Protein AF-A0A9E3MG62-F1 (afdb_monomer_lite)

Secondary structure (DSSP, 8-state):
---HHHHHHHHHHHHHHHHHHT------TTTPPPHHHHTT--GGGSPPP---TTGGGGTT----HHHHHHHHHHHH--TTTHHHHHHHHHHTTTS--HHHHTB--GGGS--TTTHHHHH-PPBPTTEEPP-S-BGGGTTB-B-EEPTTSPPPGGG-TTTSB----TTTTSB-SSS-B----BTT-EE-SBTTEEEEE-TT--HHHHHH--HHHHHH-HHHHT-TTPPPSEEEEE-HHHHH-EE-TTS--SSTTS--GGGEESSS--TT--HHHHHSTTTTSHHHHT-HHHHHHHTSPTTEE-GGGTS--S----EE------HHHHHHHHHHHTT----GGGGG-HHHHSS-TT--

Sequence (356 aa):
MPTKATRAIQAIALLATLLLQGCSDDGTPGHVLDEAAAAGRAASTFKQSEDPYFHDMDGGLALTPQEVAGRNMWLVWSGGNDRFWDRMTQYTYGGFDLLKIVSSHPSQGYSRANRWTYLGLVNEPCFDGATGPDPQRRGLWLDVRSKGCAADPFEDETKYPGVVTGSRGKPLGDGSTQPVGSFYGYATGILGLRLFPNPAFDEKAAKAWNAERFYTDPSYYNRKDLVRPYRVGMSCGFCHVGPSPINPPADPAHPAFANLSSSVGAQYMWVDRLFIHNSNKPEGQTNYMFQLAHTFRPGSMDTSLVSTDSINNPRTMNAVYDFPTRLGLGKRLWHEKLAGGELDNRQLNDFYPTGP

Foldseek 3Di:
DDDPVRVVVVVVVVVVVVVVVVPPCPDDPVGDDALCVVLVNDPVLADQDLDCPLVLQVLPDDDDSVRSSVLSQQWQQLVNCLVVQVVVCLVLLNQADVLLVLAQPVLLVDWLQCCCVVFLFFFDAQWDFFPFQDVVQVGTRFIGGHPPDDDDPQFPCVSAPARDAAQAQHDQVPPDGQHRTGSSAPDRRTIFKHKGFDSNCHNVLSVLDDNVCCSVPSVNVSDSPRDRRIGIGGHNQRFAKDFDPVQAAPRSSHDDSNRMHSFATSQQGQCLCNRGSVCVDPVSCPRPSSVLSVPADGQWDDPCVVVPPVDSDTDHSHGPPPVVVVVVVCVVVVPPDQDDCSVVPCVQCVPDVPHD

pLDDT: mean 88.63, std 12.4, range [43.09, 98.62]

Radius of gyration: 22.9 Å; chains: 1; bounding box: 75×53×56 Å

Structure (mmCIF, N/CA/C/O backbone):
data_AF-A0A9E3MG62-F1
#
_entry.id   AF-A0A9E3MG62-F1
#
loop_
_atom_site.group_PDB
_atom_site.id
_atom_site.type_symbol
_atom_site.label_atom_id
_atom_site.label_alt_id
_atom_site.label_comp_id
_atom_site.label_asym_id
_atom_site.label_entity_id
_atom_site.label_seq_id
_atom_site.pdbx_PDB_ins_code
_atom_site.Cartn_x
_atom_site.Cartn_y
_atom_site.Cartn_z
_atom_site.occupancy
_atom_site.B_iso_or_equiv
_atom_site.auth_seq_id
_atom_site.auth_comp_id
_atom_site.auth_asym_id
_atom_site.auth_atom_id
_atom_site.pdbx_PDB_model_num
ATOM 1 N N . MET A 1 1 ? -51.069 23.569 12.244 1.00 51.31 1 MET A N 1
ATOM 2 C CA . MET A 1 1 ? -50.188 24.041 11.148 1.00 51.31 1 MET A CA 1
ATOM 3 C C . MET A 1 1 ? -49.225 25.076 11.714 1.00 51.31 1 MET A C 1
ATOM 5 O O . MET A 1 1 ? -49.705 25.943 12.434 1.00 51.31 1 MET A O 1
ATOM 9 N N . PRO A 1 2 ? -47.907 24.999 11.451 1.00 54.94 2 PRO A N 1
ATOM 10 C CA . PRO A 1 2 ? -46.965 25.997 11.960 1.00 54.94 2 PRO A CA 1
ATOM 11 C C . PRO A 1 2 ? -47.288 27.377 11.375 1.00 54.94 2 PRO A C 1
ATOM 13 O O . PRO A 1 2 ? -47.620 27.482 10.190 1.00 54.94 2 PRO A O 1
ATOM 16 N N . THR A 1 3 ? -47.220 28.417 12.211 1.00 77.12 3 THR A N 1
ATOM 17 C CA . THR A 1 3 ? -47.513 29.802 11.815 1.00 77.12 3 THR A CA 1
ATOM 18 C C . THR A 1 3 ? -46.463 30.309 10.819 1.00 77.12 3 THR A C 1
ATOM 20 O O . THR A 1 3 ? -45.364 29.753 10.717 1.00 77.12 3 THR A O 1
ATOM 23 N N . LYS A 1 4 ? -46.773 31.378 10.068 1.00 71.88 4 LYS A N 1
ATOM 24 C CA . LYS A 1 4 ? -45.818 31.989 9.119 1.00 71.88 4 LYS A CA 1
ATOM 25 C C . LYS A 1 4 ? -44.484 32.356 9.793 1.00 71.88 4 LYS A C 1
ATOM 27 O O . LYS A 1 4 ? -43.436 32.161 9.189 1.00 71.88 4 LYS A O 1
ATOM 32 N N . ALA A 1 5 ? -44.524 32.793 11.054 1.00 73.56 5 ALA A N 1
ATOM 33 C CA . ALA A 1 5 ? -43.335 33.100 11.847 1.00 73.56 5 ALA A CA 1
ATOM 34 C C . ALA A 1 5 ? -42.496 31.847 12.158 1.00 73.56 5 ALA A C 1
ATOM 36 O O . ALA A 1 5 ? -41.282 31.859 11.977 1.00 73.56 5 ALA A O 1
ATOM 37 N N . THR A 1 6 ? -43.133 30.732 12.534 1.00 74.00 6 THR A N 1
ATOM 38 C CA . THR A 1 6 ? -42.431 29.464 12.797 1.00 74.00 6 THR A CA 1
ATOM 39 C C . THR A 1 6 ? -41.754 28.914 11.538 1.00 74.00 6 THR A C 1
ATOM 41 O O . THR A 1 6 ? -40.630 28.425 11.616 1.00 74.00 6 THR A O 1
ATOM 44 N N . ARG A 1 7 ? -42.389 29.044 10.363 1.00 73.38 7 ARG A N 1
ATOM 45 C CA . ARG A 1 7 ? -41.799 28.618 9.080 1.00 73.38 7 ARG A CA 1
ATOM 46 C C . ARG A 1 7 ? -40.600 29.477 8.666 1.00 73.38 7 ARG A C 1
ATOM 48 O O . ARG A 1 7 ? -39.627 28.937 8.155 1.00 73.38 7 ARG A O 1
ATOM 55 N N . ALA A 1 8 ? -40.650 30.787 8.912 1.00 77.38 8 ALA A N 1
ATOM 56 C CA . ALA A 1 8 ? -39.537 31.692 8.624 1.00 77.38 8 ALA A CA 1
ATOM 57 C C . ALA A 1 8 ? -38.316 31.401 9.514 1.00 77.38 8 ALA A C 1
ATOM 59 O O . ALA A 1 8 ? -37.198 31.325 9.016 1.00 77.38 8 ALA A O 1
ATOM 60 N N . ILE A 1 9 ? -38.535 31.151 10.809 1.00 80.38 9 ILE A N 1
ATOM 61 C CA . ILE A 1 9 ? -37.463 30.791 11.750 1.00 80.38 9 ILE A CA 1
ATOM 62 C C . ILE A 1 9 ? -36.831 29.446 11.371 1.00 80.38 9 ILE A C 1
ATOM 64 O O . ILE A 1 9 ? -35.610 29.326 11.367 1.00 80.38 9 ILE A O 1
ATOM 68 N N . GLN A 1 10 ? -37.640 28.450 10.993 1.00 79.62 10 GLN A N 1
ATOM 69 C CA . GLN A 1 10 ? -37.132 27.156 10.526 1.00 79.62 10 GLN A CA 1
ATOM 70 C C . GLN A 1 10 ? -36.316 27.286 9.236 1.00 79.62 10 GLN A C 1
ATOM 72 O O . GLN A 1 10 ? -35.261 26.670 9.134 1.00 79.62 10 GLN A O 1
ATOM 77 N N . ALA A 1 11 ? -36.756 28.112 8.281 1.00 79.56 11 ALA A N 1
ATOM 78 C CA . ALA A 1 11 ? -36.018 28.355 7.043 1.00 79.56 11 ALA A CA 1
ATOM 79 C C . ALA A 1 11 ? -34.676 29.060 7.297 1.00 79.56 11 ALA A C 1
ATOM 81 O O . ALA A 1 11 ? -33.667 28.659 6.729 1.00 79.56 11 ALA A O 1
ATOM 82 N N . ILE A 1 12 ? -34.645 30.059 8.186 1.00 85.38 12 ILE A N 1
ATOM 83 C CA . ILE A 1 12 ? -33.412 30.765 8.568 1.00 85.38 12 ILE A CA 1
ATOM 84 C C . ILE A 1 12 ? -32.459 29.829 9.314 1.00 85.38 12 ILE A C 1
ATOM 86 O O . ILE A 1 12 ? -31.269 29.831 9.023 1.00 85.38 12 ILE A O 1
ATOM 90 N N . ALA A 1 13 ? -32.965 28.999 10.231 1.00 81.00 13 ALA A N 1
ATOM 91 C CA . ALA A 1 13 ? -32.151 28.011 10.933 1.00 81.00 13 ALA A CA 1
ATOM 92 C C . ALA A 1 13 ? -31.551 26.982 9.963 1.00 81.00 13 ALA A C 1
ATOM 94 O O . ALA A 1 13 ? -30.366 26.685 10.067 1.00 81.00 13 ALA A O 1
ATOM 95 N N . LEU A 1 14 ? -32.333 26.510 8.982 1.00 82.69 14 LEU A N 1
ATOM 96 C CA . LEU A 1 14 ? -31.858 25.596 7.941 1.00 82.69 14 LEU A CA 1
ATOM 97 C C . LEU A 1 14 ? -30.776 26.251 7.069 1.00 82.69 14 LEU A C 1
ATOM 99 O O . LEU A 1 14 ? -29.733 25.649 6.822 1.00 82.69 14 LEU A O 1
ATOM 103 N N . LEU A 1 15 ? -30.999 27.499 6.643 1.00 81.44 15 LEU A N 1
ATOM 104 C CA . LEU A 1 15 ? -30.046 28.261 5.836 1.00 81.44 15 LEU A CA 1
ATOM 105 C C . LEU A 1 15 ? -28.755 28.538 6.615 1.00 81.44 15 LEU A C 1
ATOM 107 O O . LEU A 1 15 ? -27.671 28.383 6.070 1.00 81.44 15 LEU A O 1
ATOM 111 N N . ALA A 1 16 ? -28.860 28.879 7.900 1.00 75.44 16 ALA A N 1
ATOM 112 C CA . ALA A 1 16 ? -27.715 29.073 8.781 1.00 75.44 16 ALA A CA 1
ATOM 113 C C . ALA A 1 16 ? -26.936 27.768 8.992 1.00 75.44 16 ALA A C 1
ATOM 115 O O . ALA A 1 16 ? -25.713 27.787 8.937 1.00 75.44 16 ALA A O 1
ATOM 116 N N . THR A 1 17 ? -27.609 26.622 9.160 1.00 71.44 17 THR A N 1
ATOM 117 C CA . THR A 1 17 ? -26.923 25.321 9.234 1.00 71.44 17 THR A CA 1
ATOM 118 C C . THR A 1 17 ? -26.254 24.928 7.919 1.00 71.44 17 THR A C 1
ATOM 120 O O . THR A 1 17 ? -25.159 24.381 7.957 1.00 71.44 17 THR A O 1
ATOM 123 N N . LEU A 1 18 ? -26.855 25.247 6.767 1.00 72.25 18 LEU A N 1
ATOM 124 C CA . LEU A 1 18 ? -26.255 25.005 5.450 1.00 72.25 18 LEU A CA 1
ATOM 125 C C . LEU A 1 18 ? -25.046 25.921 5.199 1.00 72.25 18 LEU A C 1
ATOM 127 O O . LEU A 1 18 ? -24.032 25.465 4.684 1.00 72.25 18 LEU A O 1
ATOM 131 N N . LEU A 1 19 ? -25.123 27.189 5.617 1.00 66.94 19 LEU A N 1
ATOM 132 C CA . LEU A 1 19 ? -24.016 28.146 5.525 1.00 66.94 19 LEU A CA 1
ATOM 133 C C . LEU A 1 19 ? -22.867 27.792 6.481 1.00 66.94 19 LEU A C 1
ATOM 135 O O . LEU A 1 19 ? -21.710 27.895 6.097 1.00 66.94 19 LEU A O 1
ATOM 139 N N . LEU A 1 20 ? -23.170 27.319 7.695 1.00 57.03 20 LEU A N 1
ATOM 140 C CA . LEU A 1 20 ? -22.162 26.852 8.654 1.00 57.03 20 LEU A CA 1
ATOM 141 C C . LEU A 1 20 ? -21.530 25.514 8.241 1.00 57.03 20 LEU A C 1
ATOM 143 O O . LEU A 1 20 ? -20.363 25.288 8.538 1.00 57.03 20 LEU A O 1
ATOM 147 N N . GLN A 1 21 ? -22.261 24.644 7.535 1.00 55.06 21 GLN A N 1
ATOM 148 C CA . GLN A 1 21 ? -21.700 23.424 6.935 1.00 55.06 21 GLN A CA 1
ATOM 149 C C . GLN A 1 21 ? -20.862 23.701 5.678 1.00 55.06 21 GLN A C 1
ATOM 151 O O . GLN A 1 21 ? -20.001 22.892 5.352 1.00 55.06 21 GLN A O 1
ATOM 156 N N . GLY A 1 22 ? -21.087 24.828 4.993 1.00 48.19 22 GLY A N 1
ATOM 157 C CA . GLY A 1 22 ? -20.291 25.268 3.840 1.00 48.19 22 GLY A CA 1
ATOM 158 C C . GLY A 1 22 ? -18.936 25.886 4.198 1.00 48.19 22 GLY A C 1
ATOM 159 O O . GLY A 1 22 ? -18.122 26.111 3.309 1.00 48.19 22 GLY A O 1
ATOM 160 N N . CYS A 1 23 ? -18.681 26.139 5.484 1.00 45.31 23 CYS A N 1
ATOM 161 C CA . CYS A 1 23 ? -17.391 26.585 6.006 1.00 45.31 23 CYS A CA 1
ATOM 162 C C . CYS A 1 23 ? -16.619 25.402 6.613 1.00 45.31 23 CYS A C 1
ATOM 164 O O . CYS A 1 23 ? -16.218 25.455 7.776 1.00 45.31 23 CYS A O 1
ATOM 166 N N . SER A 1 24 ? -16.439 24.303 5.873 1.00 51.12 24 SER A N 1
ATOM 167 C CA . SER A 1 24 ? -15.362 23.372 6.208 1.00 51.12 24 SER A CA 1
ATOM 168 C C . SER A 1 24 ? -14.056 23.989 5.722 1.00 51.12 24 SER A C 1
ATOM 170 O O . SER A 1 24 ? -13.839 24.199 4.531 1.00 51.12 24 SER A O 1
ATOM 172 N N . ASP A 1 25 ? -13.201 24.341 6.676 1.00 53.44 25 ASP A N 1
ATOM 173 C CA . ASP A 1 25 ? -11.847 24.838 6.450 1.00 53.44 25 ASP A CA 1
ATOM 174 C C . ASP A 1 25 ? -10.964 23.656 6.005 1.00 53.44 25 ASP A C 1
ATOM 176 O O . ASP A 1 25 ? -10.023 23.252 6.685 1.00 53.44 25 ASP A O 1
ATOM 180 N N . ASP A 1 26 ? -11.306 23.030 4.870 1.00 53.75 26 ASP A N 1
ATOM 181 C CA . ASP A 1 26 ? -10.595 21.868 4.309 1.00 53.75 26 ASP A CA 1
ATOM 182 C C . ASP A 1 26 ? -9.178 22.226 3.812 1.00 53.75 26 ASP A C 1
ATOM 184 O O . ASP A 1 26 ? -8.460 21.389 3.261 1.00 53.75 26 ASP A O 1
ATOM 188 N N . GLY A 1 27 ? -8.755 23.460 4.100 1.00 60.62 27 GLY A N 1
ATOM 189 C CA . GLY A 1 27 ? -7.454 24.027 3.840 1.00 60.62 27 GLY A CA 1
ATOM 190 C C . GLY A 1 27 ? -7.295 24.441 2.386 1.00 60.62 27 GLY A C 1
ATOM 191 O O . GLY A 1 27 ? -7.726 23.766 1.452 1.00 60.62 27 GLY A O 1
ATOM 192 N N . THR A 1 28 ? -6.652 25.583 2.176 1.00 64.69 28 THR A N 1
ATOM 193 C CA . THR A 1 28 ? -6.298 26.032 0.831 1.00 64.69 28 THR A CA 1
ATOM 194 C C . THR A 1 28 ? -5.290 25.044 0.228 1.00 64.69 28 THR A C 1
ATOM 196 O O . THR A 1 28 ? -4.281 24.752 0.882 1.00 64.69 28 THR A O 1
ATOM 199 N N . PRO A 1 29 ? -5.496 24.534 -1.005 1.00 66.44 29 PRO A N 1
ATOM 200 C CA . PRO A 1 29 ? -4.478 23.756 -1.707 1.00 66.44 29 PRO A CA 1
ATOM 201 C C . PRO A 1 29 ? -3.101 24.439 -1.641 1.00 66.44 29 PRO A C 1
ATOM 203 O O . PRO A 1 29 ? -2.998 25.666 -1.677 1.00 66.44 29 PRO A O 1
ATOM 206 N N . GLY A 1 30 ? -2.044 23.651 -1.443 1.00 69.44 30 GLY A N 1
ATOM 207 C CA . GLY A 1 30 ? -0.681 24.158 -1.220 1.00 69.44 30 GLY A CA 1
ATOM 208 C C . GLY A 1 30 ? -0.381 24.666 0.200 1.00 69.44 30 GLY A C 1
ATOM 209 O O . GLY A 1 30 ? 0.781 24.885 0.518 1.00 69.44 30 GLY A O 1
ATOM 210 N N . HIS A 1 31 ? -1.388 24.800 1.070 1.00 77.31 31 HIS A N 1
ATOM 211 C CA . HIS A 1 31 ? -1.227 25.255 2.462 1.00 77.31 31 HIS A CA 1
ATOM 212 C C . HIS A 1 31 ? -1.557 24.163 3.491 1.00 77.31 31 HIS A C 1
ATOM 214 O O . HIS A 1 31 ? -1.359 24.350 4.692 1.00 77.31 31 HIS A O 1
ATOM 220 N N . VAL A 1 32 ? -2.053 23.011 3.031 1.00 81.62 32 VAL A N 1
ATOM 221 C CA . VAL A 1 32 ? -2.341 21.852 3.880 1.00 81.62 32 VAL A CA 1
ATOM 222 C C . VAL A 1 32 ? -1.048 21.095 4.160 1.00 81.62 32 VAL A C 1
ATOM 224 O O . VAL A 1 32 ? -0.425 20.561 3.245 1.00 81.62 32 VAL A O 1
ATOM 227 N N . LEU A 1 33 ? -0.667 21.023 5.435 1.00 88.25 33 LEU A N 1
ATOM 228 C CA . LEU A 1 33 ? 0.463 20.210 5.878 1.00 88.25 33 LEU A CA 1
ATOM 229 C C . LEU A 1 33 ? 0.099 18.719 5.860 1.00 88.25 33 LEU A C 1
ATOM 231 O O . LEU A 1 33 ? -0.989 18.323 6.294 1.00 88.25 33 LEU A O 1
ATOM 235 N N . ASP A 1 34 ? 1.031 17.884 5.405 1.00 91.12 34 ASP A N 1
ATOM 236 C CA . ASP A 1 34 ? 0.928 16.435 5.571 1.00 91.12 34 ASP A CA 1
ATOM 237 C C . ASP A 1 34 ? 1.081 16.019 7.053 1.00 91.12 34 ASP A C 1
ATOM 239 O O . ASP A 1 34 ? 1.447 16.817 7.921 1.00 91.12 34 ASP A O 1
ATOM 243 N N . GLU A 1 35 ? 0.769 14.755 7.370 1.00 94.19 35 GLU A N 1
ATOM 244 C CA . GLU A 1 35 ? 0.803 14.257 8.756 1.00 94.19 35 GLU A CA 1
ATOM 245 C C . GLU A 1 35 ? 2.208 14.308 9.385 1.00 94.19 35 GLU A C 1
ATOM 247 O O . GLU A 1 35 ? 2.320 14.472 10.600 1.00 94.19 35 GLU A O 1
ATOM 252 N N . ALA A 1 36 ? 3.272 14.182 8.586 1.00 95.06 36 ALA A N 1
ATOM 253 C CA . ALA A 1 36 ? 4.648 14.263 9.058 1.00 95.06 36 ALA A CA 1
ATOM 254 C C . ALA A 1 36 ? 5.039 15.706 9.381 1.00 95.06 36 ALA A C 1
ATOM 256 O O . ALA A 1 36 ? 5.533 15.975 10.479 1.00 95.06 36 ALA A O 1
ATOM 257 N N . ALA A 1 37 ? 4.759 16.636 8.469 1.00 93.81 37 ALA A N 1
ATOM 258 C CA . ALA A 1 37 ? 5.001 18.058 8.663 1.00 93.81 37 ALA A CA 1
ATOM 259 C C . ALA A 1 37 ? 4.211 18.603 9.865 1.00 93.81 37 ALA A C 1
ATOM 261 O O . ALA A 1 37 ? 4.778 19.296 10.710 1.00 93.81 37 ALA A O 1
ATOM 262 N N . ALA A 1 38 ? 2.937 18.218 10.009 1.00 94.25 38 ALA A N 1
ATOM 263 C CA . ALA A 1 38 ? 2.109 18.581 11.163 1.00 94.25 38 ALA A CA 1
ATOM 264 C C . ALA A 1 38 ? 2.650 18.022 12.494 1.00 94.25 38 ALA A C 1
ATOM 266 O O . ALA A 1 38 ? 2.469 18.637 13.543 1.00 94.25 38 ALA A O 1
ATOM 267 N N . ALA A 1 39 ? 3.346 16.882 12.459 1.00 95.56 39 ALA A N 1
ATOM 268 C CA . ALA A 1 39 ? 4.039 16.300 13.608 1.00 95.56 39 ALA A CA 1
ATOM 269 C C . ALA A 1 39 ? 5.459 16.870 13.825 1.00 95.56 39 ALA A C 1
ATOM 271 O O . ALA A 1 39 ? 6.208 16.357 14.657 1.00 95.56 39 ALA A O 1
ATOM 272 N N . GLY A 1 40 ? 5.862 17.903 13.074 1.00 95.62 40 GLY A N 1
ATOM 273 C CA . GLY A 1 40 ? 7.188 18.519 13.174 1.00 95.62 40 GLY A CA 1
ATOM 274 C C . GLY A 1 40 ? 8.324 17.655 12.618 1.00 95.62 40 GLY A C 1
ATOM 275 O O . GLY A 1 40 ? 9.492 17.878 12.941 1.00 95.62 40 GLY A O 1
ATOM 276 N N . ARG A 1 41 ? 8.013 16.649 11.794 1.00 95.06 41 ARG A N 1
ATOM 277 C CA . ARG A 1 41 ? 9.006 15.752 11.203 1.00 95.06 41 ARG A CA 1
ATOM 278 C C . ARG A 1 41 ? 9.590 16.374 9.931 1.00 95.06 41 ARG A C 1
ATOM 280 O O . ARG A 1 41 ? 8.903 16.511 8.926 1.00 95.06 41 ARG A O 1
ATOM 287 N N . ALA A 1 42 ? 10.875 16.729 9.962 1.00 93.81 42 ALA A N 1
ATOM 288 C CA . ALA A 1 42 ? 11.546 17.361 8.824 1.00 93.81 42 ALA A CA 1
ATOM 289 C C . ALA A 1 42 ? 11.796 16.384 7.659 1.00 93.81 42 ALA A C 1
ATOM 291 O O . ALA A 1 42 ? 12.178 15.233 7.882 1.00 93.81 42 ALA A O 1
ATOM 292 N N . ALA A 1 43 ? 11.682 16.868 6.416 1.00 91.00 43 ALA A N 1
ATOM 293 C CA . ALA A 1 43 ? 11.881 16.071 5.198 1.00 91.00 43 ALA A CA 1
ATOM 294 C C . ALA A 1 43 ? 13.241 15.341 5.160 1.00 91.00 43 ALA A C 1
ATOM 296 O O . ALA A 1 43 ? 13.320 14.178 4.778 1.00 91.00 43 ALA A O 1
ATOM 297 N N . SER A 1 44 ? 14.307 15.983 5.649 1.00 94.00 44 SER A N 1
ATOM 298 C CA . SER A 1 44 ? 15.666 15.419 5.715 1.00 94.00 44 SER A CA 1
ATOM 299 C C . SER A 1 44 ? 15.802 14.181 6.610 1.00 94.00 44 SER A C 1
ATOM 301 O O . SER A 1 44 ? 16.807 13.476 6.550 1.00 94.00 44 SER A O 1
ATOM 303 N N . THR A 1 45 ? 14.805 13.897 7.450 1.00 95.12 45 THR A N 1
ATOM 304 C CA . THR A 1 45 ? 14.797 12.725 8.337 1.00 95.12 45 THR A CA 1
ATOM 305 C C . THR A 1 45 ? 14.249 11.461 7.668 1.00 95.12 45 THR A C 1
ATOM 307 O O . THR A 1 45 ? 14.291 10.387 8.273 1.00 95.12 45 THR A O 1
ATOM 310 N N . PHE A 1 46 ? 13.742 11.578 6.439 1.00 95.81 46 PHE A N 1
ATOM 311 C CA . PHE A 1 46 ? 13.237 10.478 5.628 1.00 95.81 46 PHE A CA 1
ATOM 312 C C . PHE A 1 46 ? 14.334 9.964 4.699 1.00 95.81 46 PHE A C 1
ATOM 314 O O . PHE A 1 46 ? 14.509 10.423 3.573 1.00 95.81 46 PHE A O 1
ATOM 321 N N . LYS A 1 47 ? 15.124 9.022 5.214 1.00 94.69 47 LYS A N 1
ATOM 322 C CA . LYS A 1 47 ? 16.272 8.468 4.495 1.00 94.69 47 LYS A CA 1
ATOM 323 C C . LYS A 1 47 ? 15.828 7.485 3.414 1.00 94.69 47 LYS A C 1
ATOM 325 O O . LYS A 1 47 ? 15.056 6.559 3.676 1.00 94.69 47 LYS A O 1
ATOM 330 N N . GLN A 1 48 ? 16.385 7.650 2.220 1.00 96.06 48 GLN A N 1
ATOM 331 C CA . GLN A 1 48 ? 16.253 6.660 1.157 1.00 96.06 48 GLN A CA 1
ATOM 332 C C . GLN A 1 48 ? 17.029 5.389 1.540 1.00 96.06 48 GLN A C 1
ATOM 334 O O . GLN A 1 48 ? 18.059 5.457 2.213 1.00 96.06 48 GLN A O 1
ATOM 339 N N . SER A 1 49 ? 16.503 4.222 1.178 1.00 96.81 49 SER A N 1
ATOM 340 C CA . SER A 1 49 ? 17.140 2.937 1.473 1.00 96.81 49 SER A CA 1
ATOM 341 C C . SER A 1 49 ? 18.057 2.514 0.336 1.00 96.81 49 SER A C 1
ATOM 343 O O . SER A 1 49 ? 17.601 2.372 -0.791 1.00 96.81 49 SER A O 1
ATOM 345 N N . GLU A 1 50 ? 19.314 2.223 0.651 1.00 96.88 50 GLU A N 1
ATOM 346 C CA . GLU A 1 50 ? 20.300 1.662 -0.282 1.00 96.88 50 GLU A CA 1
ATOM 347 C C . GLU A 1 50 ? 20.394 0.127 -0.176 1.00 96.88 50 GLU A C 1
ATOM 349 O O . GLU A 1 50 ? 21.304 -0.486 -0.731 1.00 96.88 50 GLU A O 1
ATOM 354 N N . ASP A 1 51 ? 19.476 -0.520 0.554 1.00 96.00 51 ASP A N 1
ATOM 355 C CA . ASP A 1 51 ? 19.518 -1.969 0.743 1.00 96.00 51 ASP A CA 1
ATOM 356 C C . ASP A 1 51 ? 19.270 -2.688 -0.599 1.00 96.00 51 ASP A C 1
ATOM 358 O O . ASP A 1 51 ? 18.308 -2.358 -1.308 1.00 96.00 51 ASP A O 1
ATOM 362 N N . PRO A 1 52 ? 20.076 -3.703 -0.966 1.00 95.00 52 PRO A N 1
ATOM 363 C CA . PRO A 1 52 ? 19.975 -4.389 -2.255 1.00 95.00 52 PRO A CA 1
ATOM 364 C C . PRO A 1 52 ? 18.820 -5.408 -2.289 1.00 95.00 52 PRO A C 1
ATOM 366 O O . PRO A 1 52 ? 18.940 -6.482 -2.867 1.00 95.00 52 PRO A O 1
ATOM 369 N N . TYR A 1 53 ? 17.683 -5.101 -1.664 1.00 96.06 53 TYR A N 1
ATOM 370 C CA . TYR A 1 53 ? 16.585 -6.049 -1.467 1.00 96.06 53 TYR A CA 1
ATOM 371 C C . TYR A 1 53 ? 15.967 -6.545 -2.782 1.00 96.06 53 TYR A C 1
ATOM 373 O O . TYR A 1 53 ? 15.707 -7.734 -2.932 1.00 96.06 53 TYR A O 1
ATOM 381 N N . PHE A 1 54 ? 15.805 -5.653 -3.762 1.00 96.62 54 PHE A N 1
ATOM 382 C CA . PHE A 1 54 ? 15.202 -5.974 -5.059 1.00 96.62 54 PHE A CA 1
ATOM 383 C C . PHE A 1 54 ? 16.231 -6.192 -6.181 1.00 96.62 54 PHE A C 1
ATOM 385 O O . PHE A 1 54 ? 15.854 -6.146 -7.347 1.00 96.62 54 PHE A O 1
ATOM 392 N N . HIS A 1 55 ? 17.521 -6.383 -5.865 1.00 95.75 55 HIS A N 1
ATOM 393 C CA . HIS A 1 55 ? 18.603 -6.410 -6.867 1.00 95.75 55 HIS A CA 1
ATOM 394 C C . HIS A 1 55 ? 18.372 -7.413 -8.011 1.00 95.75 55 HIS A C 1
ATOM 396 O O . HIS A 1 55 ? 18.691 -7.132 -9.163 1.00 95.75 55 HIS A O 1
ATOM 402 N N . ASP A 1 56 ? 17.739 -8.548 -7.717 1.00 95.94 56 ASP A N 1
ATOM 403 C CA . ASP A 1 56 ? 17.394 -9.560 -8.717 1.00 95.94 56 ASP A CA 1
ATOM 404 C C . ASP A 1 56 ? 16.437 -9.037 -9.808 1.00 95.94 56 ASP A C 1
ATOM 406 O O . ASP A 1 56 ? 16.446 -9.543 -10.928 1.00 95.94 56 ASP A O 1
ATOM 410 N N . MET A 1 57 ? 15.637 -8.002 -9.522 1.00 95.69 57 MET A N 1
ATOM 411 C CA . MET A 1 57 ? 14.742 -7.360 -10.498 1.00 95.69 57 MET A CA 1
ATOM 412 C C . MET A 1 57 ? 15.488 -6.469 -11.505 1.00 95.69 57 MET A C 1
ATOM 414 O O . MET A 1 57 ? 14.893 -6.035 -12.493 1.00 95.69 57 MET A O 1
ATOM 418 N N . ASP A 1 58 ? 16.773 -6.177 -11.275 1.00 93.00 58 ASP A N 1
ATOM 419 C CA . ASP A 1 58 ? 17.546 -5.217 -12.075 1.00 93.00 58 ASP A CA 1
ATOM 420 C C . ASP A 1 58 ? 18.129 -5.846 -13.358 1.00 93.00 58 ASP A C 1
ATOM 422 O O . ASP A 1 58 ? 18.854 -5.193 -14.108 1.00 93.00 58 ASP A O 1
ATOM 426 N N . GLY A 1 59 ? 17.827 -7.120 -13.639 1.00 87.62 59 GLY A N 1
ATOM 427 C CA . GLY A 1 59 ? 18.220 -7.783 -14.888 1.00 87.62 59 GLY A CA 1
ATOM 428 C C . GLY A 1 59 ? 19.736 -7.927 -15.063 1.00 87.62 59 GLY A C 1
ATOM 429 O O . GLY A 1 59 ? 20.227 -7.932 -16.190 1.00 87.62 59 GLY A O 1
ATOM 430 N N . GLY A 1 60 ? 20.479 -8.011 -13.954 1.00 86.44 60 GLY A N 1
ATOM 431 C CA . GLY A 1 60 ? 21.942 -8.106 -13.941 1.00 86.44 60 GLY A CA 1
ATOM 432 C C . GLY A 1 60 ? 22.673 -6.762 -14.022 1.00 86.44 60 GLY A C 1
ATOM 433 O O . GLY A 1 60 ? 23.904 -6.751 -14.053 1.00 86.44 60 GLY A O 1
ATOM 434 N N . LEU A 1 61 ? 21.953 -5.634 -14.041 1.00 90.31 61 LEU A N 1
ATOM 435 C CA . LEU A 1 61 ? 22.566 -4.311 -13.945 1.00 90.31 61 LEU A CA 1
ATOM 436 C C . LEU A 1 61 ? 23.150 -4.090 -12.545 1.00 90.31 61 LEU A C 1
ATOM 438 O O . LEU A 1 61 ? 22.476 -4.270 -11.533 1.00 90.31 61 LEU A O 1
ATOM 442 N N . ALA A 1 62 ? 24.405 -3.650 -12.494 1.00 93.62 62 ALA A N 1
ATOM 443 C CA . ALA A 1 62 ? 25.054 -3.245 -11.255 1.00 93.62 62 ALA A CA 1
ATOM 444 C C . ALA A 1 62 ? 24.713 -1.781 -10.952 1.00 93.62 62 ALA A C 1
ATOM 446 O O . ALA A 1 62 ? 25.411 -0.870 -11.397 1.00 93.62 62 ALA A O 1
ATOM 447 N N . LEU A 1 63 ? 23.619 -1.564 -10.223 1.00 95.44 63 LEU A N 1
ATOM 448 C CA . LEU A 1 63 ? 23.200 -0.228 -9.807 1.00 95.44 63 LEU A CA 1
ATOM 449 C C . LEU A 1 63 ? 24.145 0.349 -8.744 1.00 95.44 63 LEU A C 1
ATOM 451 O O . LEU A 1 63 ? 24.574 -0.341 -7.817 1.00 95.44 63 LEU A O 1
ATOM 455 N N . THR A 1 64 ? 24.431 1.644 -8.850 1.00 97.44 64 THR A N 1
ATOM 456 C CA . THR A 1 64 ? 25.082 2.416 -7.785 1.00 97.44 64 THR A CA 1
ATOM 457 C C . THR A 1 64 ? 24.166 2.526 -6.555 1.00 97.44 64 THR A C 1
ATOM 459 O O . THR A 1 64 ? 22.947 2.390 -6.685 1.00 97.44 64 THR A O 1
ATOM 462 N N . PRO A 1 65 ? 24.691 2.839 -5.353 1.00 97.06 65 PRO A N 1
ATOM 463 C CA . PRO A 1 65 ? 23.857 3.001 -4.157 1.00 97.06 65 PRO A CA 1
ATOM 464 C C . PRO A 1 65 ? 22.707 4.006 -4.335 1.00 97.06 65 PRO A C 1
ATOM 466 O O . PRO A 1 65 ? 21.580 3.742 -3.924 1.00 97.06 65 PRO A O 1
ATOM 469 N N . GLN A 1 66 ? 22.950 5.119 -5.034 1.00 97.12 66 GLN A N 1
ATOM 470 C CA . GLN A 1 66 ? 21.921 6.128 -5.296 1.00 97.12 66 GLN A CA 1
ATOM 471 C C . GLN A 1 66 ? 20.847 5.636 -6.283 1.00 97.12 66 GLN A C 1
ATOM 473 O O . GLN A 1 66 ? 19.675 5.993 -6.153 1.00 97.12 66 GLN A O 1
ATOM 478 N N . GLU A 1 67 ? 21.217 4.807 -7.259 1.00 95.50 67 GLU A N 1
ATOM 479 C CA . GLU A 1 67 ? 20.257 4.168 -8.166 1.00 95.50 67 GLU A CA 1
ATOM 480 C C . GLU A 1 67 ? 19.436 3.096 -7.440 1.00 95.50 67 GLU A C 1
ATOM 482 O O . GLU A 1 67 ? 18.223 3.024 -7.640 1.00 95.50 67 GLU A O 1
ATOM 487 N N . VAL A 1 68 ? 20.052 2.333 -6.526 1.00 97.56 68 VAL A N 1
ATOM 488 C CA . VAL A 1 68 ? 19.337 1.423 -5.615 1.00 97.56 68 VAL A CA 1
ATOM 489 C C . VAL A 1 68 ? 18.340 2.198 -4.755 1.00 97.56 68 VAL A C 1
ATOM 491 O O . VAL A 1 68 ? 17.184 1.787 -4.652 1.00 97.56 68 VAL A O 1
ATOM 494 N N . ALA A 1 69 ? 18.745 3.343 -4.204 1.00 97.44 69 ALA A N 1
ATOM 495 C CA . ALA A 1 69 ? 17.871 4.232 -3.449 1.00 97.44 69 ALA A CA 1
ATOM 496 C C . ALA A 1 69 ? 16.681 4.729 -4.278 1.00 97.44 69 ALA A C 1
ATOM 498 O O . ALA A 1 69 ? 15.537 4.624 -3.834 1.00 97.44 69 ALA A O 1
ATOM 499 N N . GLY A 1 70 ? 16.919 5.189 -5.510 1.00 95.44 70 GLY A N 1
ATOM 500 C CA . GLY A 1 70 ? 15.855 5.588 -6.435 1.00 95.44 70 GLY A CA 1
ATOM 501 C C . GLY A 1 70 ? 14.890 4.444 -6.765 1.00 95.44 70 GLY A C 1
ATOM 502 O O . GLY A 1 70 ? 13.671 4.619 -6.697 1.00 95.44 70 GLY A O 1
ATOM 503 N N . ARG A 1 71 ? 15.418 3.247 -7.050 1.00 95.62 71 ARG A N 1
ATOM 504 C CA . ARG A 1 71 ? 14.628 2.031 -7.298 1.00 95.62 71 ARG A CA 1
ATOM 505 C C . ARG A 1 71 ? 13.799 1.636 -6.076 1.00 95.62 71 ARG A C 1
ATOM 507 O O . ARG A 1 71 ? 12.621 1.318 -6.215 1.00 95.62 71 ARG A O 1
ATOM 514 N N . ASN A 1 72 ? 14.376 1.672 -4.879 1.00 97.69 72 ASN A N 1
ATOM 515 C CA . ASN A 1 72 ? 13.673 1.337 -3.640 1.00 97.69 72 ASN A CA 1
ATOM 516 C C . ASN A 1 72 ? 12.554 2.348 -3.342 1.00 97.69 72 ASN A C 1
ATOM 518 O O . ASN A 1 72 ? 11.447 1.950 -2.981 1.00 97.69 72 ASN A O 1
ATOM 522 N N . MET A 1 73 ? 12.804 3.641 -3.571 1.00 95.75 73 MET A N 1
ATOM 523 C CA . MET A 1 73 ? 11.776 4.682 -3.481 1.00 95.75 73 MET A CA 1
ATOM 524 C C . MET A 1 73 ? 10.619 4.400 -4.442 1.00 95.75 73 MET A C 1
ATOM 526 O O . MET A 1 73 ? 9.465 4.387 -4.025 1.00 95.75 73 MET A O 1
ATOM 530 N N . TRP A 1 74 ? 10.918 4.088 -5.702 1.00 95.44 74 TRP A N 1
ATOM 531 C CA . TRP A 1 74 ? 9.910 3.726 -6.699 1.00 95.44 74 TRP A CA 1
ATOM 532 C C . TRP A 1 74 ? 9.047 2.527 -6.275 1.00 95.44 74 TRP A C 1
ATOM 534 O O . TRP A 1 74 ? 7.827 2.539 -6.444 1.00 95.44 74 TRP A O 1
ATOM 544 N N . LEU A 1 75 ? 9.668 1.494 -5.702 1.00 97.25 75 LEU A N 1
ATOM 545 C CA . LEU A 1 75 ? 8.988 0.244 -5.365 1.00 97.25 75 LEU A CA 1
ATOM 546 C C . LEU A 1 75 ? 8.247 0.263 -4.025 1.00 97.25 75 LEU A C 1
ATOM 548 O O . LEU A 1 75 ? 7.251 -0.448 -3.897 1.00 97.25 75 LEU A O 1
ATOM 552 N N . VAL A 1 76 ? 8.677 1.053 -3.038 1.00 97.62 76 VAL A N 1
ATOM 553 C CA . VAL A 1 76 ? 8.181 0.923 -1.650 1.00 97.62 76 VAL A CA 1
ATOM 554 C C . VAL A 1 76 ? 7.654 2.230 -1.068 1.00 97.62 76 VAL A C 1
ATOM 556 O O . VAL A 1 76 ? 6.768 2.204 -0.215 1.00 97.62 76 VAL A O 1
ATOM 559 N N . TRP A 1 77 ? 8.145 3.386 -1.516 1.00 96.44 77 TRP A N 1
ATOM 560 C CA . TRP A 1 77 ? 7.773 4.659 -0.906 1.00 96.44 77 TRP A CA 1
ATOM 561 C C . TRP A 1 77 ? 6.343 5.069 -1.274 1.00 96.44 77 TRP A C 1
ATOM 563 O O . TRP A 1 77 ? 6.054 5.400 -2.422 1.00 96.44 77 TRP A O 1
ATOM 573 N N . SER A 1 78 ? 5.447 5.092 -0.284 1.00 95.94 78 SER A N 1
ATOM 574 C CA . SER A 1 78 ? 4.054 5.537 -0.459 1.00 95.94 78 SER A CA 1
ATOM 575 C C . SER A 1 78 ? 3.873 7.053 -0.324 1.00 95.94 78 SER A C 1
ATOM 577 O O . SER A 1 78 ? 2.829 7.589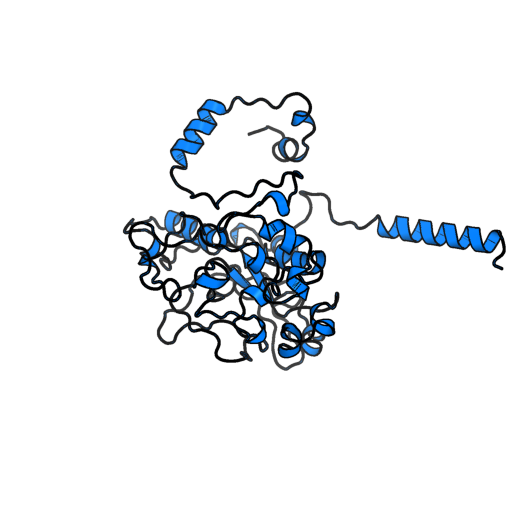 -0.689 1.00 95.94 78 SER A O 1
ATOM 579 N N . GLY A 1 79 ? 4.853 7.758 0.253 1.00 91.94 79 GLY A N 1
ATOM 580 C CA . GLY A 1 79 ? 4.765 9.201 0.500 1.00 91.94 79 GLY A CA 1
ATOM 581 C C . GLY A 1 79 ? 3.615 9.618 1.415 1.00 91.94 79 GLY A C 1
ATOM 582 O O . GLY A 1 79 ? 3.116 10.729 1.279 1.00 91.94 79 GLY A O 1
ATOM 583 N N . GLY A 1 80 ? 3.166 8.737 2.315 1.00 92.50 80 GLY A N 1
ATOM 584 C CA . GLY A 1 80 ? 2.050 9.029 3.224 1.00 92.50 80 GLY A CA 1
ATOM 585 C C . GLY A 1 80 ? 0.678 9.058 2.540 1.00 92.50 80 GLY A C 1
ATOM 586 O O . GLY A 1 80 ? -0.297 9.556 3.110 1.00 92.50 80 GLY A O 1
ATOM 587 N N . ASN A 1 81 ? 0.566 8.527 1.315 1.00 95.38 81 ASN A N 1
ATOM 588 C CA . ASN A 1 81 ? -0.713 8.452 0.607 1.00 95.38 81 ASN A CA 1
ATOM 589 C C . ASN A 1 81 ? -1.698 7.437 1.220 1.00 95.38 81 ASN A C 1
ATOM 591 O O . ASN A 1 81 ? -2.848 7.369 0.791 1.00 95.38 81 ASN A O 1
ATOM 595 N N . ASP A 1 82 ? -1.298 6.694 2.256 1.00 97.25 82 ASP A N 1
ATOM 596 C CA . ASP A 1 82 ? -2.166 5.784 3.005 1.00 97.25 82 ASP A CA 1
ATOM 597 C C . ASP A 1 82 ? -3.368 6.519 3.614 1.00 97.25 82 ASP A C 1
ATOM 599 O O . ASP A 1 82 ? -4.473 5.979 3.644 1.00 97.25 82 ASP A O 1
ATOM 603 N N . ARG A 1 83 ? -3.197 7.789 4.015 1.00 95.12 83 ARG A N 1
ATOM 604 C CA . ARG A 1 83 ? -4.308 8.650 4.450 1.00 95.12 83 ARG A CA 1
ATOM 605 C C . ARG A 1 83 ? -5.301 8.924 3.321 1.00 95.12 83 ARG A C 1
ATOM 607 O O . ARG A 1 83 ? -6.508 8.942 3.563 1.00 95.12 83 ARG A O 1
ATOM 614 N N . PHE A 1 84 ? -4.807 9.170 2.109 1.00 94.00 84 PHE A N 1
ATOM 615 C CA . PHE A 1 84 ? -5.658 9.407 0.945 1.00 94.00 84 PHE A CA 1
ATOM 616 C C . PHE A 1 84 ? -6.480 8.153 0.626 1.00 94.00 84 PHE A C 1
ATOM 618 O O . PHE A 1 84 ? -7.706 8.228 0.565 1.00 94.00 84 PHE A O 1
ATOM 625 N N . TRP A 1 85 ? -5.836 6.988 0.536 1.00 94.25 85 TRP A N 1
ATOM 626 C CA . TRP A 1 85 ? -6.529 5.732 0.242 1.00 94.25 85 TRP A CA 1
ATOM 627 C C . TRP A 1 85 ? -7.500 5.301 1.353 1.00 94.25 85 TRP A C 1
ATOM 629 O O . TRP A 1 85 ? -8.583 4.799 1.052 1.00 94.25 85 TRP A O 1
ATOM 639 N N . ASP A 1 86 ? -7.178 5.563 2.625 1.00 94.50 86 ASP A N 1
ATOM 640 C CA . ASP A 1 86 ? -8.091 5.357 3.760 1.00 94.50 86 ASP A CA 1
ATOM 641 C C . ASP A 1 86 ? -9.361 6.219 3.623 1.00 94.50 86 ASP A C 1
ATOM 643 O O . ASP A 1 86 ? -10.475 5.710 3.789 1.00 94.50 86 ASP A O 1
ATOM 647 N N . ARG A 1 87 ? -9.212 7.495 3.232 1.00 92.25 87 ARG A N 1
ATOM 648 C CA . ARG A 1 87 ? -10.340 8.405 2.954 1.00 92.25 87 ARG A CA 1
ATOM 649 C C . ARG A 1 87 ? -11.155 7.985 1.734 1.00 92.25 87 ARG A C 1
ATOM 651 O O . ARG A 1 87 ? -12.380 8.084 1.773 1.00 92.25 87 ARG A O 1
ATOM 658 N N . MET A 1 88 ? -10.517 7.470 0.682 1.00 90.31 88 MET A N 1
ATOM 659 C CA . MET A 1 88 ? -11.227 6.980 -0.506 1.00 90.31 88 MET A CA 1
ATOM 660 C C . MET A 1 88 ? -12.230 5.873 -0.168 1.00 90.31 88 MET A C 1
ATOM 662 O O . MET A 1 88 ? -13.308 5.834 -0.761 1.00 90.31 88 MET A O 1
ATOM 666 N N . THR A 1 89 ? -11.963 5.031 0.836 1.00 89.81 89 THR A N 1
ATOM 667 C CA . THR A 1 89 ? -12.975 4.070 1.307 1.00 89.81 89 THR A CA 1
ATOM 668 C C . THR A 1 89 ? -14.239 4.746 1.817 1.00 89.81 89 THR A C 1
ATOM 670 O O . THR A 1 89 ? -15.341 4.278 1.544 1.00 89.81 89 THR A O 1
ATOM 673 N N . GLN A 1 90 ? -14.111 5.863 2.530 1.00 85.69 90 GLN A N 1
ATOM 674 C CA . GLN A 1 90 ? -15.270 6.591 3.043 1.00 85.69 90 GLN A CA 1
ATOM 675 C C . GLN A 1 90 ? -16.051 7.261 1.907 1.00 85.69 90 GLN A C 1
ATOM 677 O O . GLN A 1 90 ? -17.275 7.141 1.859 1.00 85.69 90 GLN A O 1
ATOM 682 N N . TYR A 1 91 ? -15.356 7.910 0.966 1.00 87.00 91 TYR A N 1
ATOM 683 C CA . TYR A 1 91 ? -15.989 8.573 -0.182 1.00 87.00 91 TYR A CA 1
ATOM 684 C C . TYR A 1 91 ? -16.667 7.601 -1.151 1.00 87.00 91 TYR A C 1
ATOM 686 O O . TYR A 1 91 ? -17.635 7.963 -1.813 1.00 87.00 91 TYR A O 1
ATOM 694 N N . THR A 1 92 ? -16.204 6.353 -1.199 1.00 85.88 92 THR A N 1
ATOM 695 C CA . THR A 1 92 ? -16.804 5.286 -2.014 1.00 85.88 92 THR A CA 1
ATOM 696 C C . THR A 1 92 ? -17.807 4.428 -1.240 1.00 85.88 92 THR A C 1
ATOM 698 O O . THR A 1 92 ? -18.202 3.367 -1.723 1.00 85.88 92 THR A O 1
ATOM 701 N N . TYR A 1 93 ? -18.227 4.862 -0.044 1.00 84.25 93 TYR A N 1
ATOM 702 C CA . TYR A 1 93 ? -19.174 4.143 0.818 1.00 84.25 93 TYR A CA 1
ATOM 703 C C . TYR A 1 93 ? -18.778 2.678 1.074 1.00 84.25 93 TYR A C 1
ATOM 705 O O . TYR A 1 93 ? -19.626 1.789 1.090 1.00 84.25 93 TYR A O 1
ATOM 713 N N . GLY A 1 94 ? -17.481 2.423 1.254 1.00 81.56 94 GLY A N 1
ATOM 714 C CA . GLY A 1 94 ? -16.948 1.086 1.495 1.00 81.56 94 GLY A CA 1
ATOM 715 C C . GLY A 1 94 ? -16.680 0.263 0.235 1.00 81.56 94 GLY A C 1
ATOM 716 O O . GLY A 1 94 ? -16.211 -0.859 0.372 1.00 81.56 94 GLY A O 1
ATOM 717 N N . GLY A 1 95 ? -16.945 0.780 -0.973 1.00 85.56 95 GLY A N 1
ATOM 718 C CA . GLY A 1 95 ? -16.684 0.058 -2.225 1.00 85.56 95 GLY A CA 1
ATOM 719 C C . GLY A 1 95 ? -15.191 -0.181 -2.470 1.00 85.56 95 GLY A C 1
ATOM 720 O O . GLY A 1 95 ? -14.771 -1.323 -2.671 1.00 85.56 95 GLY A O 1
ATOM 721 N N . PHE A 1 96 ? -14.389 0.883 -2.385 1.00 90.44 96 PHE A N 1
ATOM 722 C CA . PHE A 1 96 ? -12.933 0.817 -2.490 1.00 90.44 96 PHE A CA 1
ATOM 723 C C . PHE A 1 96 ? -12.306 0.605 -1.110 1.00 90.44 96 PHE A C 1
ATOM 725 O O . PHE A 1 96 ? -12.375 1.485 -0.256 1.00 90.44 96 PHE A O 1
ATOM 732 N N . ASP A 1 97 ? -11.652 -0.531 -0.866 1.00 94.12 97 ASP A N 1
ATOM 733 C CA . ASP A 1 97 ? -11.017 -0.806 0.430 1.00 94.12 97 ASP A CA 1
ATOM 734 C C . ASP A 1 97 ? -9.727 -1.614 0.274 1.00 94.12 97 ASP A C 1
ATOM 736 O O . ASP A 1 97 ? -9.744 -2.846 0.231 1.00 94.12 97 ASP A O 1
ATOM 740 N N . LEU A 1 98 ? -8.585 -0.919 0.229 1.00 96.06 98 LEU A N 1
ATOM 741 C CA . LEU A 1 98 ? -7.282 -1.569 0.083 1.00 96.06 98 LEU A CA 1
ATOM 742 C C . LEU A 1 98 ? -6.952 -2.534 1.228 1.00 96.06 98 LEU A C 1
ATOM 744 O O . LEU A 1 98 ? -6.235 -3.504 0.997 1.00 96.06 98 LEU A O 1
ATOM 748 N N . LEU A 1 99 ? -7.477 -2.318 2.443 1.00 97.44 99 LEU A N 1
ATOM 749 C CA . LEU A 1 99 ? -7.216 -3.226 3.563 1.00 97.44 99 LEU A CA 1
ATOM 750 C C . LEU A 1 99 ? -7.899 -4.585 3.354 1.00 97.44 99 LEU A C 1
ATOM 752 O O . LEU A 1 99 ? -7.372 -5.616 3.771 1.00 97.44 99 LEU A O 1
ATOM 756 N N . LYS A 1 100 ? -9.046 -4.600 2.669 1.00 96.12 100 LYS A N 1
ATOM 757 C CA . LYS A 1 100 ? -9.670 -5.842 2.200 1.00 96.12 100 LYS A CA 1
ATOM 758 C C . LYS A 1 100 ? -8.930 -6.416 0.997 1.00 96.12 100 LYS A C 1
ATOM 760 O O . LYS A 1 100 ? -8.719 -7.624 0.966 1.00 96.12 100 LYS A O 1
ATOM 765 N N . ILE A 1 101 ? -8.454 -5.564 0.081 1.00 95.50 101 ILE A N 1
ATOM 766 C CA . ILE A 1 101 ? -7.677 -5.999 -1.091 1.00 95.50 101 ILE A CA 1
ATOM 767 C C . ILE A 1 101 ? -6.441 -6.814 -0.704 1.00 95.50 101 ILE A C 1
ATOM 769 O O . ILE A 1 101 ? -6.226 -7.892 -1.256 1.00 95.50 101 ILE A O 1
ATOM 773 N N . VAL A 1 102 ? -5.665 -6.346 0.276 1.00 97.06 102 VAL A N 1
ATOM 774 C CA . VAL A 1 102 ? -4.451 -7.044 0.736 1.00 97.06 102 VAL A CA 1
ATOM 775 C C . VAL A 1 102 ? -4.736 -8.306 1.557 1.00 97.06 102 VAL A C 1
ATOM 777 O O . VAL A 1 102 ? -3.809 -9.012 1.945 1.00 97.06 102 VAL A O 1
ATOM 780 N N . SER A 1 103 ? -6.002 -8.601 1.852 1.00 96.81 103 SER A N 1
ATOM 781 C CA . SER A 1 103 ? -6.374 -9.721 2.702 1.00 96.81 103 SER A CA 1
ATOM 782 C C . SER A 1 103 ? -6.613 -11.012 1.920 1.00 96.81 103 SER A C 1
ATOM 784 O O . SER A 1 103 ? -7.159 -11.006 0.821 1.00 96.81 103 SER A O 1
ATOM 786 N N . SER A 1 104 ? -6.272 -12.139 2.545 1.00 96.25 104 SER A N 1
ATOM 787 C CA . SER A 1 104 ? -6.602 -13.494 2.087 1.00 96.25 104 SER A CA 1
ATOM 788 C C . SER A 1 104 ? -7.797 -14.101 2.852 1.00 96.25 104 SER A C 1
ATOM 790 O O . SER A 1 104 ? -7.942 -15.321 2.894 1.00 96.25 104 SER A O 1
ATOM 792 N N . HIS A 1 105 ? -8.645 -13.279 3.491 1.00 97.00 105 HIS A N 1
ATOM 793 C CA . HIS A 1 105 ? -9.823 -13.767 4.218 1.00 97.00 105 HIS A CA 1
ATOM 794 C C . HIS A 1 105 ? -10.761 -14.568 3.283 1.00 97.00 105 HIS A C 1
ATOM 796 O O . HIS A 1 105 ? -11.076 -14.077 2.195 1.00 97.00 105 HIS A O 1
ATOM 802 N N . PRO A 1 106 ? -11.297 -15.741 3.688 1.00 94.69 106 PRO A N 1
ATOM 803 C CA . PRO A 1 106 ? -12.095 -16.605 2.806 1.00 94.69 106 PRO A CA 1
ATOM 804 C C . PRO A 1 106 ? -13.299 -15.924 2.135 1.00 94.69 106 PRO A C 1
ATOM 806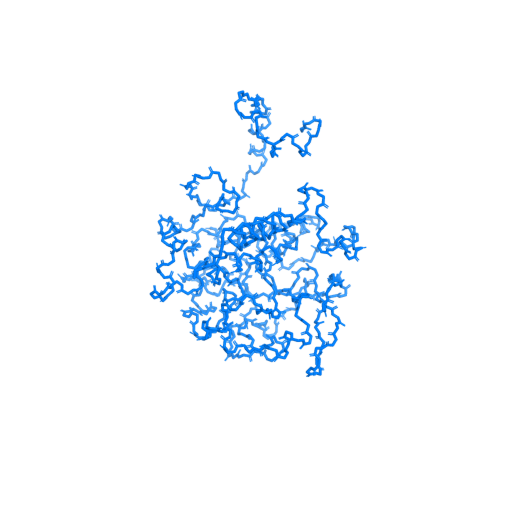 O O . PRO A 1 106 ? -13.660 -16.257 1.007 1.00 94.69 106 PRO A O 1
ATOM 809 N N . SER A 1 107 ? -13.909 -14.930 2.791 1.00 93.25 107 SER A N 1
ATOM 810 C CA . SER A 1 107 ? -15.037 -14.167 2.229 1.00 93.25 107 SER A CA 1
ATOM 811 C C . SER A 1 107 ? -14.674 -13.235 1.062 1.00 93.25 107 SER A C 1
ATOM 813 O O . SER A 1 107 ? -15.590 -12.728 0.410 1.00 93.25 107 SER A O 1
ATOM 815 N N . GLN A 1 108 ? -13.382 -12.992 0.794 1.00 91.62 108 GLN A N 1
ATOM 816 C CA . GLN A 1 108 ? -12.941 -12.156 -0.331 1.00 91.62 108 GLN A CA 1
ATOM 817 C C . GLN A 1 108 ? -13.026 -12.889 -1.677 1.00 91.62 108 GLN A C 1
ATOM 819 O O . GLN A 1 108 ? -13.106 -12.245 -2.717 1.00 91.62 108 GLN A O 1
ATOM 824 N N . GLY A 1 109 ? -13.062 -14.227 -1.687 1.00 90.38 109 GLY A N 1
ATOM 825 C CA . GLY A 1 109 ? -13.143 -15.024 -2.921 1.00 90.38 109 GLY A CA 1
ATOM 826 C C . GLY A 1 109 ? -11.828 -15.150 -3.700 1.00 90.38 109 GLY A C 1
ATOM 827 O O . GLY A 1 109 ? -11.803 -15.767 -4.762 1.00 90.38 109 GLY A O 1
ATOM 828 N N . TYR A 1 110 ? -10.733 -14.617 -3.164 1.00 93.88 110 TYR A N 1
ATOM 829 C CA . TYR A 1 110 ? -9.372 -14.835 -3.642 1.00 93.88 110 TYR A CA 1
ATOM 830 C C . TYR A 1 110 ? -8.411 -14.918 -2.450 1.00 93.88 110 TYR A C 1
ATOM 832 O O . TYR A 1 110 ? -8.753 -14.592 -1.317 1.00 93.88 110 TYR A O 1
ATOM 840 N N . SER A 1 111 ? -7.195 -15.377 -2.715 1.00 95.62 111 SER A N 1
ATOM 841 C CA . SER A 1 111 ? -6.091 -15.456 -1.758 1.00 95.62 111 SER A CA 1
ATOM 842 C C . SER A 1 111 ? -4.771 -15.224 -2.488 1.00 95.62 111 SER A C 1
ATOM 844 O O . SER A 1 111 ? -4.752 -15.045 -3.708 1.00 95.62 111 SER A O 1
ATOM 846 N N . ARG A 1 112 ? -3.644 -15.288 -1.775 1.00 96.88 112 ARG A N 1
ATOM 847 C CA . ARG A 1 112 ? -2.310 -15.274 -2.395 1.00 96.88 112 ARG A CA 1
ATOM 848 C C . ARG A 1 112 ? -2.183 -16.240 -3.584 1.00 96.88 112 ARG A C 1
ATOM 850 O O . ARG A 1 112 ? -1.603 -15.868 -4.600 1.00 96.88 112 ARG A O 1
ATOM 857 N N . ALA A 1 113 ? -2.769 -17.435 -3.488 1.00 96.56 113 ALA A N 1
ATOM 858 C CA . ALA A 1 113 ? -2.632 -18.495 -4.490 1.00 96.56 113 ALA A CA 1
ATOM 859 C C . ALA A 1 113 ? -3.277 -18.170 -5.850 1.00 96.56 113 ALA A C 1
ATOM 861 O O . ALA A 1 113 ? -2.889 -18.745 -6.860 1.00 96.56 113 ALA A O 1
ATOM 862 N N . ASN A 1 114 ? -4.268 -17.274 -5.895 1.00 95.62 114 ASN A N 1
ATOM 863 C CA . ASN A 1 114 ? -5.001 -16.966 -7.127 1.00 95.62 114 ASN A CA 1
ATOM 864 C C . ASN A 1 114 ? -5.239 -15.466 -7.367 1.00 95.62 114 ASN A C 1
ATOM 866 O O . ASN A 1 114 ? -5.861 -15.118 -8.372 1.00 95.62 114 ASN A O 1
ATOM 870 N N . ARG A 1 115 ? -4.732 -14.564 -6.509 1.00 95.38 115 ARG A N 1
ATOM 871 C CA . ARG A 1 115 ? -4.917 -13.111 -6.681 1.00 95.38 115 ARG A CA 1
ATOM 872 C C . ARG A 1 115 ? -4.272 -12.562 -7.946 1.00 95.38 115 ARG A C 1
ATOM 874 O O . ARG A 1 115 ? -4.755 -11.564 -8.465 1.00 95.38 115 ARG A O 1
ATOM 881 N N . TRP A 1 116 ? -3.242 -13.220 -8.475 1.00 95.25 116 TRP A N 1
ATOM 882 C CA . TRP A 1 116 ? -2.727 -12.890 -9.801 1.00 95.25 116 TRP A CA 1
ATOM 883 C C . TRP A 1 116 ? -3.815 -13.068 -10.866 1.00 95.25 116 TRP A C 1
ATOM 885 O O . TRP A 1 116 ? -4.159 -12.128 -11.569 1.00 95.25 116 TRP A O 1
ATOM 895 N N . THR A 1 117 ? -4.430 -14.247 -10.950 1.00 93.81 117 THR A N 1
ATOM 896 C CA . THR A 1 117 ? -5.473 -14.521 -11.948 1.00 93.81 117 THR A CA 1
ATOM 897 C C . THR A 1 117 ? -6.754 -13.726 -11.681 1.00 93.81 117 THR A C 1
ATOM 899 O O . THR A 1 117 ? -7.446 -13.330 -12.619 1.00 93.81 117 THR A O 1
ATOM 902 N N . TYR A 1 118 ? -7.085 -13.483 -10.409 1.00 94.06 118 TYR A N 1
ATOM 903 C CA . TYR A 1 118 ? -8.309 -12.780 -10.029 1.00 94.06 118 TYR A CA 1
ATOM 904 C C . TYR A 1 118 ? -8.188 -11.251 -10.135 1.00 94.06 118 TYR A C 1
ATOM 906 O O . TYR A 1 118 ? -9.069 -10.628 -10.721 1.00 94.06 118 TYR A O 1
ATOM 914 N N . LEU A 1 119 ? -7.118 -10.645 -9.610 1.00 94.12 119 LEU A N 1
ATOM 915 C CA . LEU A 1 119 ? -6.924 -9.186 -9.544 1.00 94.12 119 LEU A CA 1
ATOM 916 C C . LEU A 1 119 ? -5.818 -8.659 -10.465 1.00 94.12 119 LEU A C 1
ATOM 918 O O . LEU A 1 119 ? -5.769 -7.459 -10.720 1.00 94.12 119 LEU A O 1
ATOM 922 N N . GLY A 1 120 ? -4.906 -9.513 -10.929 1.00 93.88 120 GLY A N 1
ATOM 923 C CA . GLY A 1 120 ? -3.690 -9.090 -11.630 1.00 93.88 120 GLY A CA 1
ATOM 924 C C . GLY A 1 120 ? -2.601 -8.532 -10.719 1.00 93.88 120 GLY A C 1
ATOM 925 O O . GLY A 1 120 ? -1.714 -7.829 -11.197 1.00 93.88 120 GLY A O 1
ATOM 926 N N . LEU A 1 121 ? -2.680 -8.795 -9.409 1.00 95.31 121 LEU A N 1
ATOM 927 C CA . LEU A 1 121 ? -1.709 -8.291 -8.439 1.00 95.31 121 LEU A CA 1
ATOM 928 C C . LEU A 1 121 ? -0.490 -9.199 -8.336 1.00 95.31 121 LEU A C 1
ATOM 930 O O . LEU A 1 121 ? -0.620 -10.421 -8.234 1.00 95.31 121 LEU A O 1
ATOM 934 N N . VAL A 1 122 ? 0.690 -8.582 -8.317 1.00 96.75 122 VAL A N 1
ATOM 935 C CA . VAL A 1 122 ? 1.973 -9.275 -8.188 1.00 96.75 122 VAL A CA 1
ATOM 936 C C . VAL A 1 122 ? 2.233 -9.595 -6.719 1.00 96.75 122 VAL A C 1
ATOM 938 O O . VAL A 1 122 ? 2.339 -8.696 -5.882 1.00 96.75 122 VAL A O 1
ATOM 941 N N . ASN A 1 123 ? 2.364 -10.884 -6.411 1.00 97.81 123 ASN A N 1
ATOM 942 C CA . ASN A 1 123 ? 2.797 -11.318 -5.089 1.00 97.81 123 ASN A CA 1
ATOM 943 C C . ASN A 1 123 ? 4.264 -10.946 -4.863 1.00 97.81 123 ASN A C 1
ATOM 945 O O . ASN A 1 123 ? 5.113 -11.170 -5.726 1.00 97.81 123 ASN A O 1
ATOM 949 N N . GLU A 1 124 ? 4.566 -10.450 -3.670 1.00 97.69 124 GLU A N 1
ATOM 950 C CA . GLU A 1 124 ? 5.942 -10.323 -3.216 1.00 97.69 124 GLU A CA 1
ATOM 951 C C . GLU A 1 124 ? 6.519 -11.733 -2.955 1.00 97.69 124 GLU A C 1
ATOM 953 O O . GLU A 1 124 ? 5.867 -12.566 -2.301 1.00 97.69 124 GLU A O 1
ATOM 958 N N . PRO A 1 125 ? 7.710 -12.054 -3.497 1.00 97.31 125 PRO A N 1
ATOM 959 C CA . PRO A 1 125 ? 8.431 -13.272 -3.141 1.00 97.31 125 PRO A CA 1
ATOM 960 C C . PRO A 1 125 ? 8.689 -13.351 -1.629 1.00 97.31 125 PRO A C 1
ATOM 962 O O . PRO A 1 125 ? 8.717 -12.335 -0.942 1.00 97.31 125 PRO A O 1
ATOM 965 N N . CYS A 1 126 ? 8.955 -14.552 -1.101 1.00 96.12 126 CYS A N 1
ATOM 966 C CA . CYS A 1 126 ? 9.276 -14.752 0.322 1.00 96.12 126 CYS A CA 1
ATOM 967 C C . CYS A 1 126 ? 8.120 -14.485 1.318 1.00 96.12 126 CYS A C 1
ATOM 969 O O . CYS A 1 126 ? 8.368 -14.163 2.484 1.00 96.12 126 CYS A O 1
ATOM 971 N N . PHE A 1 127 ? 6.872 -14.660 0.873 1.00 97.81 127 PHE A N 1
ATOM 972 C CA . PHE A 1 127 ? 5.663 -14.624 1.703 1.00 97.81 127 PHE A CA 1
ATOM 973 C C . PHE A 1 127 ? 4.829 -15.895 1.541 1.00 97.81 127 PHE A C 1
ATOM 975 O O . PHE A 1 127 ? 4.638 -16.373 0.421 1.00 97.81 127 PHE A O 1
ATOM 982 N N . ASP A 1 128 ? 4.257 -16.362 2.646 1.00 97.12 128 ASP A N 1
ATOM 983 C CA . ASP A 1 128 ? 3.246 -17.412 2.699 1.00 97.12 128 ASP A CA 1
ATOM 984 C C . ASP A 1 128 ? 1.853 -16.776 2.813 1.00 97.12 128 ASP A C 1
ATOM 986 O O . ASP A 1 128 ? 1.670 -15.720 3.426 1.00 97.12 128 ASP A O 1
ATOM 990 N N . GLY A 1 129 ? 0.844 -17.414 2.215 1.00 96.44 129 GLY A N 1
ATOM 991 C CA . GLY A 1 129 ? -0.540 -16.953 2.335 1.00 96.44 129 GLY A CA 1
ATOM 992 C C . GLY A 1 129 ? -1.063 -17.080 3.768 1.00 96.44 129 GLY A C 1
ATOM 993 O O . GLY A 1 129 ? -0.720 -18.030 4.474 1.00 96.44 129 GLY A O 1
ATOM 994 N N . ALA A 1 130 ? -1.927 -16.151 4.185 1.00 96.44 130 ALA A N 1
ATOM 995 C CA . ALA A 1 130 ? -2.576 -16.216 5.496 1.00 96.44 130 ALA A CA 1
ATOM 996 C C . ALA A 1 130 ? -3.332 -17.545 5.688 1.00 96.44 130 ALA A C 1
ATOM 998 O O . ALA A 1 130 ? -4.180 -17.904 4.870 1.00 96.44 130 ALA A O 1
ATOM 999 N N . THR A 1 131 ? -3.073 -18.251 6.790 1.00 95.38 131 THR A N 1
ATOM 1000 C CA . THR A 1 131 ? -3.783 -19.493 7.157 1.00 95.38 131 THR A CA 1
ATOM 1001 C C . THR A 1 131 ? -4.901 -19.269 8.178 1.00 95.38 131 THR A C 1
ATOM 1003 O O . THR A 1 131 ? -5.671 -20.185 8.464 1.00 95.38 131 THR A O 1
ATOM 1006 N N . GLY A 1 132 ? -5.005 -18.057 8.723 1.00 97.06 132 GLY A N 1
ATOM 1007 C CA . GLY A 1 132 ? -5.963 -17.681 9.753 1.00 97.06 132 GLY A CA 1
ATOM 1008 C C . GLY A 1 132 ? -5.865 -16.197 10.119 1.00 97.06 132 GLY A C 1
ATOM 1009 O O . GLY A 1 132 ? -5.014 -15.486 9.576 1.00 97.06 132 GLY A O 1
ATOM 1010 N N . PRO A 1 133 ? -6.714 -15.726 11.048 1.00 97.50 133 PRO A N 1
ATOM 1011 C CA . PRO A 1 133 ? -6.603 -14.384 11.602 1.00 97.50 133 PRO A CA 1
ATOM 1012 C C . PRO A 1 133 ? -5.319 -14.263 12.433 1.00 97.50 133 PRO A C 1
ATOM 1014 O O . PRO A 1 133 ? -5.081 -15.082 13.320 1.00 97.50 133 PRO A O 1
ATOM 1017 N N . ASP A 1 134 ? -4.515 -13.228 12.191 1.00 96.00 134 ASP A N 1
ATOM 1018 C CA . ASP A 1 134 ? -3.282 -12.978 12.944 1.00 96.00 134 ASP A CA 1
ATOM 1019 C C . ASP A 1 134 ? -3.551 -12.054 14.151 1.00 96.00 134 ASP A C 1
ATOM 1021 O O . ASP A 1 134 ? -3.858 -10.870 13.960 1.00 96.00 134 ASP A O 1
ATOM 1025 N N . PRO A 1 135 ? -3.413 -12.531 15.406 1.00 93.38 135 PRO A N 1
ATOM 1026 C CA . PRO A 1 135 ? -3.601 -11.701 16.596 1.00 93.38 135 PRO A CA 1
ATOM 1027 C C . PRO A 1 135 ? -2.658 -10.490 16.659 1.00 93.38 135 PRO A C 1
ATOM 1029 O O . PRO A 1 135 ? -3.066 -9.429 17.133 1.00 93.38 135 PRO A O 1
ATOM 1032 N N . GLN A 1 136 ? -1.431 -10.606 16.139 1.00 92.25 136 GLN A N 1
ATOM 1033 C CA . GLN A 1 136 ? -0.462 -9.502 16.089 1.00 92.25 136 GLN A CA 1
ATOM 1034 C C . GLN A 1 136 ? -0.879 -8.428 15.078 1.00 92.25 136 GLN A C 1
ATOM 1036 O O . GLN A 1 136 ? -0.542 -7.254 15.231 1.00 92.25 136 GLN A O 1
ATOM 1041 N N . ARG A 1 137 ? -1.680 -8.811 14.078 1.00 95.44 137 ARG A N 1
ATOM 1042 C CA . ARG A 1 137 ? -2.287 -7.920 13.082 1.00 95.44 137 ARG A CA 1
ATOM 1043 C C . ARG A 1 137 ? -3.785 -7.740 13.315 1.00 95.44 137 ARG A C 1
ATOM 1045 O O . ARG A 1 137 ? -4.550 -7.543 12.374 1.00 95.44 137 ARG A O 1
ATOM 1052 N N . ARG A 1 138 ? -4.214 -7.754 14.582 1.00 96.44 138 ARG A N 1
ATOM 1053 C CA . ARG A 1 138 ? -5.592 -7.422 14.995 1.00 96.44 138 ARG A CA 1
ATOM 1054 C C . ARG A 1 138 ? -6.655 -8.333 14.379 1.00 96.44 138 ARG A C 1
ATOM 1056 O O . ARG A 1 138 ? -7.768 -7.886 14.120 1.00 96.44 138 ARG A O 1
ATOM 1063 N N . GLY A 1 139 ? -6.320 -9.597 14.151 1.00 97.44 139 GLY A N 1
ATOM 1064 C CA . GLY A 1 139 ? -7.208 -10.606 13.579 1.00 97.44 139 GLY A CA 1
ATOM 1065 C C . GLY A 1 139 ? -7.412 -10.487 12.067 1.00 97.44 139 GLY A C 1
ATOM 1066 O O . GLY A 1 139 ? -8.298 -11.147 11.527 1.00 97.44 139 GLY A O 1
ATOM 1067 N N . LEU A 1 140 ? -6.630 -9.653 11.376 1.00 98.31 140 LEU A N 1
ATOM 1068 C CA . LEU A 1 140 ? -6.647 -9.587 9.916 1.00 98.31 140 LEU A CA 1
ATOM 1069 C C . LEU A 1 140 ? -5.999 -10.837 9.306 1.00 98.31 140 LEU A C 1
ATOM 1071 O O . LEU A 1 140 ? -5.111 -11.449 9.898 1.00 98.31 140 LEU A O 1
ATOM 1075 N N . TRP A 1 141 ? -6.427 -11.184 8.095 1.00 98.19 141 TRP A N 1
ATOM 1076 C CA . TRP A 1 141 ? -5.869 -12.290 7.314 1.00 98.19 141 TRP A CA 1
ATOM 1077 C C . TRP A 1 141 ? -4.878 -11.733 6.298 1.00 98.19 141 TRP A C 1
ATOM 1079 O O . TRP A 1 141 ? -5.261 -11.465 5.156 1.00 98.19 141 TRP A O 1
ATOM 1089 N N . LEU A 1 142 ? -3.644 -11.491 6.732 1.00 98.00 142 LEU A N 1
ATOM 1090 C CA . LEU A 1 142 ? -2.570 -10.925 5.914 1.00 98.00 142 LEU A CA 1
ATOM 1091 C C . LEU A 1 142 ? -1.519 -11.990 5.617 1.00 98.00 142 LEU A C 1
ATOM 1093 O O . LEU A 1 142 ? -1.291 -12.879 6.438 1.00 98.00 142 LEU A O 1
ATOM 1097 N N . ASP A 1 143 ? -0.891 -11.901 4.449 1.00 97.81 143 ASP A N 1
ATOM 1098 C CA . ASP A 1 143 ? 0.231 -12.777 4.126 1.00 97.81 143 ASP A CA 1
ATOM 1099 C C . ASP A 1 143 ? 1.378 -12.542 5.117 1.00 97.81 143 ASP A C 1
ATOM 1101 O O . ASP A 1 143 ? 1.600 -11.427 5.599 1.00 97.81 143 ASP A O 1
ATOM 1105 N N . VAL A 1 144 ? 2.110 -13.607 5.426 1.00 95.75 144 VAL A N 1
ATOM 1106 C CA . VAL A 1 144 ? 3.170 -13.599 6.437 1.00 95.75 144 VAL A CA 1
ATOM 1107 C C . VAL A 1 144 ? 4.506 -13.894 5.788 1.00 95.75 144 VAL A C 1
ATOM 1109 O O . VAL A 1 144 ? 4.586 -14.666 4.835 1.00 95.75 144 VAL A O 1
ATOM 1112 N N . ARG A 1 145 ? 5.578 -13.283 6.291 1.00 95.25 145 ARG A N 1
ATOM 1113 C CA . ARG A 1 145 ? 6.920 -13.549 5.771 1.00 95.25 145 ARG A CA 1
ATOM 1114 C C . ARG A 1 145 ? 7.250 -15.037 5.934 1.00 95.25 145 ARG A C 1
ATOM 1116 O O . ARG A 1 145 ? 7.141 -15.565 7.042 1.00 95.25 145 ARG A O 1
ATOM 1123 N N . SER A 1 146 ? 7.671 -15.697 4.854 1.00 96.25 146 SER A N 1
ATOM 1124 C CA . SER A 1 146 ? 7.986 -17.128 4.885 1.00 96.25 146 SER A CA 1
ATOM 1125 C C . SER A 1 146 ? 9.160 -17.412 5.820 1.00 96.25 146 SER A C 1
ATOM 1127 O O . SER A 1 146 ? 10.133 -16.651 5.901 1.00 96.25 146 SER A O 1
ATOM 1129 N N . LYS A 1 147 ? 9.103 -18.554 6.509 1.00 94.69 147 LYS A N 1
ATOM 1130 C CA . LYS A 1 147 ? 10.173 -18.985 7.416 1.00 94.69 147 LYS A CA 1
ATOM 1131 C C . LYS A 1 147 ? 11.495 -19.149 6.655 1.00 94.69 147 LYS A C 1
ATOM 1133 O O . LYS A 1 147 ? 11.559 -19.864 5.663 1.00 94.69 147 LYS A O 1
ATOM 1138 N N . GLY A 1 148 ? 12.565 -18.540 7.167 1.00 93.06 148 GLY A N 1
ATOM 1139 C CA . GLY A 1 148 ? 13.910 -18.630 6.584 1.00 93.06 148 GLY A CA 1
ATOM 1140 C C . GLY A 1 148 ? 14.228 -17.553 5.545 1.00 93.06 148 GLY A C 1
ATOM 1141 O O . GLY A 1 148 ? 15.380 -17.440 5.134 1.00 93.06 148 GLY A O 1
ATOM 1142 N N . CYS A 1 149 ? 13.256 -16.722 5.166 1.00 95.12 149 CYS A N 1
ATOM 1143 C CA . CYS A 1 149 ? 13.535 -15.512 4.405 1.00 95.12 149 CYS A CA 1
ATOM 1144 C C . CYS A 1 149 ? 14.154 -14.431 5.303 1.00 95.12 149 CYS A C 1
ATOM 1146 O O . CYS A 1 149 ? 13.822 -14.322 6.484 1.00 95.12 149 CYS A O 1
ATOM 1148 N N . ALA A 1 150 ? 15.038 -13.611 4.727 1.00 93.56 150 ALA A N 1
ATOM 1149 C CA . ALA A 1 150 ? 15.570 -12.428 5.401 1.00 93.56 150 ALA A CA 1
ATOM 1150 C C . ALA A 1 150 ? 14.436 -11.481 5.825 1.00 93.56 150 ALA A C 1
ATOM 1152 O O . ALA A 1 150 ? 13.377 -11.472 5.199 1.00 93.56 150 ALA A O 1
ATOM 1153 N N . ALA A 1 151 ? 14.659 -10.666 6.855 1.00 95.25 151 ALA A N 1
ATOM 1154 C CA . ALA A 1 151 ? 13.720 -9.604 7.198 1.00 95.25 151 ALA A CA 1
ATOM 1155 C C . ALA A 1 151 ? 13.557 -8.624 6.024 1.00 95.25 151 ALA A C 1
ATOM 1157 O O . ALA A 1 151 ? 14.465 -8.459 5.206 1.00 95.25 151 ALA A O 1
ATOM 1158 N N . ASP A 1 152 ? 12.396 -7.980 5.943 1.00 96.75 152 ASP A N 1
ATOM 1159 C CA . ASP A 1 152 ? 12.227 -6.830 5.064 1.00 96.75 152 ASP A CA 1
ATOM 1160 C C . ASP A 1 152 ? 13.029 -5.651 5.659 1.00 96.75 152 ASP A C 1
ATOM 1162 O O . ASP A 1 152 ? 12.705 -5.205 6.764 1.00 96.75 152 ASP A O 1
ATOM 1166 N N . PRO A 1 153 ? 14.070 -5.137 4.973 1.00 97.44 153 PRO A N 1
ATOM 1167 C CA . PRO A 1 153 ? 14.879 -4.045 5.509 1.00 97.44 153 PRO A CA 1
ATOM 1168 C C . PRO A 1 153 ? 14.083 -2.745 5.680 1.00 97.44 153 PRO A C 1
ATOM 1170 O O . PRO A 1 153 ? 14.436 -1.920 6.520 1.00 97.44 153 PRO A O 1
ATOM 1173 N N . PHE A 1 154 ? 13.000 -2.554 4.924 1.00 98.19 154 PHE A N 1
ATOM 1174 C CA . PHE A 1 154 ? 12.152 -1.369 5.014 1.00 98.19 154 PHE A CA 1
ATOM 1175 C C . PHE A 1 154 ? 11.309 -1.355 6.295 1.00 98.19 154 PHE A C 1
ATOM 1177 O O . PHE A 1 154 ? 10.840 -0.292 6.693 1.00 98.19 154 PHE A O 1
ATOM 1184 N N . GLU A 1 155 ? 11.135 -2.498 6.966 1.00 97.31 155 GLU A N 1
ATOM 1185 C CA . GLU A 1 155 ? 10.406 -2.607 8.236 1.00 97.31 155 GLU A CA 1
ATOM 1186 C C . GLU A 1 155 ? 11.253 -2.266 9.468 1.00 97.31 155 GLU A C 1
ATOM 1188 O O . GLU A 1 155 ? 10.721 -2.219 10.575 1.00 97.31 155 GLU A O 1
ATOM 1193 N N . ASP A 1 156 ? 12.551 -1.997 9.302 1.00 97.44 156 ASP A N 1
ATOM 1194 C CA . ASP A 1 156 ? 13.424 -1.604 10.407 1.00 97.44 156 ASP A CA 1
ATOM 1195 C C . ASP A 1 156 ? 13.014 -0.228 10.963 1.00 97.44 156 ASP A C 1
ATOM 1197 O O . ASP A 1 156 ? 13.369 0.826 10.432 1.00 97.44 156 ASP A O 1
ATOM 1201 N N . GLU A 1 157 ? 12.269 -0.237 12.069 1.00 97.06 157 GLU A N 1
ATOM 1202 C CA . GLU A 1 157 ? 11.774 0.971 12.738 1.00 97.06 157 GLU A CA 1
ATOM 1203 C C . GLU A 1 157 ? 12.889 1.799 13.397 1.00 97.06 157 GLU A C 1
ATOM 1205 O O . GLU A 1 157 ? 12.677 2.966 13.719 1.00 97.06 157 GLU A O 1
ATOM 1210 N N . THR A 1 158 ? 14.089 1.240 13.580 1.00 96.38 158 THR A N 1
ATOM 1211 C CA . THR A 1 158 ? 15.249 1.999 14.075 1.00 96.38 158 THR A CA 1
ATOM 1212 C C . THR A 1 158 ? 15.907 2.764 12.932 1.00 96.38 158 THR A C 1
ATOM 1214 O O . THR A 1 158 ? 16.272 3.933 13.084 1.00 96.38 158 THR A O 1
ATOM 1217 N N . LYS A 1 159 ? 16.038 2.120 11.768 1.00 96.94 159 LYS A N 1
ATOM 1218 C CA . LYS A 1 159 ? 16.609 2.719 10.556 1.00 96.94 159 LYS A CA 1
ATOM 1219 C C . LYS A 1 159 ? 15.648 3.714 9.903 1.00 96.94 159 LYS A C 1
ATOM 1221 O O . LYS A 1 159 ? 16.081 4.770 9.430 1.00 96.94 159 LYS A O 1
ATOM 1226 N N . TYR A 1 160 ? 14.354 3.404 9.927 1.00 97.69 160 TYR A N 1
ATOM 1227 C CA . TYR A 1 160 ? 13.285 4.142 9.255 1.00 97.69 160 TYR A CA 1
ATOM 1228 C C . TYR A 1 160 ? 12.130 4.501 10.202 1.00 97.69 160 TYR A C 1
ATOM 1230 O O . TYR A 1 160 ? 10.980 4.157 9.931 1.00 97.69 160 TYR A O 1
ATOM 1238 N N . PRO A 1 161 ? 12.391 5.215 11.313 1.00 97.50 161 PRO A N 1
ATOM 1239 C CA . PRO A 1 161 ? 11.391 5.448 12.349 1.00 97.50 161 PRO A CA 1
ATOM 1240 C C . PRO A 1 161 ? 10.198 6.227 11.808 1.00 97.50 161 PRO A C 1
ATOM 1242 O O . PRO A 1 161 ? 10.356 7.338 11.291 1.00 97.50 161 PRO A O 1
ATOM 1245 N N . GLY A 1 162 ? 9.010 5.648 11.962 1.00 97.25 162 GLY A N 1
ATOM 1246 C CA . GLY A 1 162 ? 7.751 6.218 11.514 1.00 97.25 162 GLY A CA 1
ATOM 1247 C C . GLY A 1 162 ? 7.385 7.530 12.206 1.00 97.25 162 GLY A C 1
ATOM 1248 O O . GLY A 1 162 ? 8.057 8.038 13.108 1.00 97.25 162 GLY A O 1
ATOM 1249 N N . VAL A 1 163 ? 6.274 8.102 11.754 1.00 97.19 163 VAL A N 1
ATOM 1250 C CA . VAL A 1 163 ? 5.770 9.383 12.253 1.00 97.19 163 VAL A CA 1
ATOM 1251 C C . VAL A 1 163 ? 4.881 9.147 13.468 1.00 97.19 163 VAL A C 1
ATOM 1253 O O . VAL A 1 163 ? 3.839 8.492 13.362 1.00 97.19 163 VAL A O 1
ATOM 1256 N N . VAL A 1 164 ? 5.266 9.723 14.609 1.00 97.31 164 VAL A N 1
ATOM 1257 C CA . VAL A 1 164 ? 4.453 9.738 15.830 1.00 97.31 164 VAL A CA 1
ATOM 1258 C C . VAL A 1 164 ? 3.330 10.759 15.662 1.00 97.31 164 VAL A C 1
ATOM 1260 O O . VAL A 1 164 ? 3.552 11.964 15.717 1.00 97.31 164 VAL A O 1
ATOM 1263 N N . THR A 1 165 ? 2.114 10.271 15.439 1.00 96.75 165 THR A N 1
ATOM 1264 C CA . THR A 1 165 ? 0.907 11.092 15.305 1.00 96.75 165 THR A CA 1
ATOM 1265 C C . THR A 1 165 ? -0.323 10.304 15.752 1.00 96.75 165 THR A C 1
ATOM 1267 O O . THR A 1 165 ? -0.344 9.071 15.689 1.00 96.75 165 THR A O 1
ATOM 1270 N N . GLY A 1 166 ? -1.347 11.006 16.243 1.00 97.25 166 GLY A N 1
ATOM 1271 C CA . GLY A 1 166 ? -2.579 10.390 16.738 1.00 97.25 166 GLY A CA 1
ATOM 1272 C C . GLY A 1 166 ? -2.329 9.364 17.851 1.00 97.25 166 GLY A C 1
ATOM 1273 O O . GLY A 1 166 ? -1.794 9.712 18.906 1.00 97.25 166 GLY A O 1
ATOM 1274 N N . SER A 1 167 ? -2.751 8.117 17.639 1.00 98.19 167 SER A N 1
ATOM 1275 C CA . SER A 1 167 ? -2.620 6.989 18.566 1.00 98.19 167 SER A CA 1
ATOM 1276 C C . SER A 1 167 ? -1.312 6.209 18.437 1.00 98.19 167 SER A C 1
ATOM 1278 O O . SER A 1 167 ? -1.027 5.390 19.305 1.00 98.19 167 SER A O 1
ATOM 1280 N N . ARG A 1 168 ? -0.487 6.456 17.411 1.00 97.94 168 ARG A N 1
ATOM 1281 C CA . ARG A 1 168 ? 0.791 5.748 17.223 1.00 97.94 168 ARG A CA 1
ATOM 1282 C C . ARG A 1 168 ? 1.703 5.933 18.442 1.00 97.94 168 ARG A C 1
ATOM 1284 O O . ARG A 1 168 ? 1.998 7.060 18.832 1.00 97.94 168 ARG A O 1
ATOM 1291 N N . GLY A 1 169 ? 2.136 4.824 19.037 1.00 97.56 169 GLY A N 1
ATOM 1292 C CA . GLY A 1 169 ? 2.927 4.774 20.270 1.00 97.56 169 GLY A CA 1
ATOM 1293 C C . GLY A 1 169 ? 2.115 4.846 21.571 1.00 97.56 169 GLY A C 1
ATOM 1294 O O . GLY A 1 169 ? 2.712 4.855 22.645 1.00 97.56 169 GLY A O 1
ATOM 1295 N N . LYS A 1 170 ? 0.776 4.898 21.511 1.00 98.31 170 LYS A N 1
ATOM 1296 C CA . LYS A 1 170 ? -0.099 4.995 22.693 1.00 98.31 170 LYS A CA 1
ATOM 1297 C C . LYS A 1 170 ? -0.749 3.647 23.043 1.00 98.31 170 LYS A C 1
ATOM 1299 O O . LYS A 1 170 ? -1.019 2.850 22.140 1.00 98.31 170 LYS A O 1
ATOM 1304 N N . PRO A 1 171 ? -1.015 3.381 24.336 1.00 98.00 171 PRO A N 1
ATOM 1305 C CA . PRO A 1 171 ? -1.732 2.185 24.769 1.00 98.00 171 PRO A CA 1
ATOM 1306 C C . PRO A 1 171 ? -3.176 2.176 24.250 1.00 98.00 171 PRO A C 1
ATOM 1308 O O . PRO A 1 171 ? -3.796 3.228 24.093 1.00 98.00 171 PRO A O 1
ATOM 1311 N N . LEU A 1 172 ? -3.712 0.978 24.011 1.00 97.06 172 LEU A N 1
ATOM 1312 C CA . LEU A 1 172 ? -5.046 0.761 23.434 1.00 97.06 172 LEU A CA 1
ATOM 1313 C C . LEU A 1 172 ? -6.068 0.181 24.420 1.00 97.06 172 LEU A C 1
ATOM 1315 O O . LEU A 1 172 ? -7.189 -0.133 24.031 1.00 97.06 172 LEU A O 1
ATOM 1319 N N . GLY A 1 173 ? -5.699 0.033 25.693 1.00 94.44 173 GLY A N 1
ATOM 1320 C CA . GLY A 1 173 ? -6.595 -0.442 26.757 1.00 94.44 173 GLY A CA 1
ATOM 1321 C C . GLY A 1 173 ? -6.877 -1.952 26.755 1.00 94.44 173 GLY A C 1
ATOM 1322 O O . GLY A 1 173 ? -7.473 -2.452 27.702 1.00 94.44 173 GLY A O 1
ATOM 1323 N N . ASP A 1 174 ? -6.410 -2.690 25.749 1.00 91.12 174 ASP A N 1
ATOM 1324 C CA . ASP A 1 174 ? -6.467 -4.158 25.641 1.00 91.12 174 ASP A CA 1
ATOM 1325 C C . ASP A 1 174 ? -5.144 -4.839 26.062 1.00 91.12 174 ASP A C 1
ATOM 1327 O O . ASP A 1 174 ? -4.913 -6.011 25.776 1.00 91.12 174 ASP A O 1
ATOM 1331 N N . GLY A 1 175 ? -4.253 -4.087 26.719 1.00 92.62 175 GLY A N 1
ATOM 1332 C CA . GLY A 1 175 ? -2.898 -4.522 27.072 1.00 92.62 175 GLY A CA 1
ATOM 1333 C C . GLY A 1 175 ? -1.869 -4.352 25.951 1.00 92.62 175 GLY A C 1
ATOM 1334 O O . GLY A 1 175 ? -0.686 -4.596 26.179 1.00 92.62 175 GLY A O 1
ATOM 1335 N N . SER A 1 176 ? -2.283 -3.899 24.765 1.00 94.81 176 SER A N 1
ATOM 1336 C CA . SER A 1 176 ? -1.387 -3.597 23.649 1.00 94.81 176 SER A CA 1
ATOM 1337 C C . SER A 1 176 ? -1.152 -2.092 23.466 1.00 94.81 176 SER A C 1
ATOM 1339 O O . SER A 1 176 ? -1.873 -1.244 23.999 1.00 94.81 176 SER A O 1
ATOM 1341 N N . THR A 1 177 ? -0.146 -1.771 22.656 1.00 96.75 177 THR A N 1
ATOM 1342 C CA . THR A 1 177 ? 0.189 -0.414 22.207 1.00 96.75 177 THR A CA 1
ATOM 1343 C C . THR A 1 177 ? 0.031 -0.353 20.695 1.00 96.75 177 THR A C 1
ATOM 1345 O O . THR A 1 177 ? 0.381 -1.308 19.998 1.00 96.75 177 THR A O 1
ATOM 1348 N N . GLN A 1 178 ? -0.488 0.755 20.168 1.00 97.25 178 GLN A N 1
ATOM 1349 C CA . GLN A 1 178 ? -0.503 0.961 18.723 1.00 97.25 178 GLN A CA 1
ATOM 1350 C C . GLN A 1 178 ? 0.933 1.194 18.231 1.00 97.25 178 GLN A C 1
ATOM 1352 O O . GLN A 1 178 ? 1.578 2.122 18.725 1.00 97.25 178 GLN A O 1
ATOM 1357 N N . PRO A 1 179 ? 1.456 0.416 17.268 1.00 97.12 179 PRO A N 1
ATOM 1358 C CA . PRO A 1 179 ? 2.814 0.620 16.775 1.00 97.12 179 PRO A CA 1
ATOM 1359 C C . PRO A 1 179 ? 2.989 1.997 16.126 1.00 97.12 179 PRO A C 1
ATOM 1361 O O . PRO A 1 179 ? 2.048 2.545 15.546 1.00 97.12 179 PRO A O 1
ATOM 1364 N N . VAL A 1 180 ? 4.202 2.549 16.201 1.00 97.81 180 VAL A N 1
ATOM 1365 C CA . VAL A 1 180 ? 4.580 3.705 15.371 1.00 97.81 180 VAL A CA 1
ATOM 1366 C C . VAL A 1 180 ? 4.893 3.239 13.952 1.00 97.81 180 VAL A C 1
ATOM 1368 O O . VAL A 1 180 ? 4.385 3.830 12.998 1.00 97.81 180 VAL A O 1
ATOM 1371 N N . GLY A 1 181 ? 5.640 2.140 13.824 1.00 96.88 181 GLY A N 1
ATOM 1372 C CA . GLY A 1 181 ? 5.981 1.537 12.545 1.00 96.88 181 GLY A CA 1
ATOM 1373 C C . GLY A 1 181 ? 7.146 2.211 11.838 1.00 96.88 181 GLY A C 1
ATOM 1374 O O . GLY A 1 181 ? 7.742 3.167 12.336 1.00 96.88 181 GLY A O 1
ATOM 1375 N N . SER A 1 182 ? 7.446 1.702 10.646 1.00 97.94 182 SER A N 1
ATOM 1376 C CA . SER A 1 182 ? 8.386 2.314 9.709 1.00 97.94 182 SER A CA 1
ATOM 1377 C C . SER A 1 182 ? 7.678 3.324 8.804 1.00 97.94 182 SER A C 1
ATOM 1379 O O . SER A 1 182 ? 6.518 3.124 8.436 1.00 97.94 182 SER A O 1
ATOM 1381 N N . PHE A 1 183 ? 8.369 4.386 8.375 1.00 97.44 183 PHE A N 1
ATOM 1382 C CA . PHE A 1 183 ? 7.821 5.289 7.352 1.00 97.44 183 PHE A CA 1
ATOM 1383 C C . PHE A 1 183 ? 7.712 4.650 5.954 1.00 97.44 183 PHE A C 1
ATOM 1385 O O . PHE A 1 183 ? 7.015 5.197 5.104 1.00 97.44 183 PHE A O 1
ATOM 1392 N N . TYR A 1 184 ? 8.336 3.490 5.717 1.00 98.00 184 TYR A N 1
ATOM 1393 C CA . TYR A 1 184 ? 8.070 2.655 4.535 1.00 98.00 184 TYR A CA 1
ATOM 1394 C C . TYR A 1 184 ? 6.876 1.699 4.728 1.00 98.00 184 TYR A C 1
ATOM 1396 O O . TYR A 1 184 ? 6.440 1.052 3.775 1.00 98.00 184 TYR A O 1
ATOM 1404 N N . GLY A 1 185 ? 6.339 1.591 5.948 1.00 97.88 185 GLY A N 1
ATOM 1405 C CA . GLY A 1 185 ? 5.273 0.653 6.305 1.00 97.88 185 GLY A CA 1
ATOM 1406 C C . GLY A 1 185 ? 5.737 -0.804 6.321 1.00 97.88 185 GLY A C 1
ATOM 1407 O O . GLY A 1 185 ? 6.885 -1.108 6.003 1.00 97.88 185 GLY A O 1
ATOM 1408 N N . TYR A 1 186 ? 4.833 -1.712 6.682 1.00 98.00 186 TYR A N 1
ATOM 1409 C CA . TYR A 1 186 ? 5.069 -3.158 6.656 1.00 98.00 186 TYR A CA 1
ATOM 1410 C C . TYR A 1 186 ? 4.652 -3.768 5.317 1.00 98.00 186 TYR A C 1
ATOM 1412 O O . TYR A 1 186 ? 3.682 -3.321 4.704 1.00 98.00 186 TYR A O 1
ATOM 1420 N N . ALA A 1 187 ? 5.361 -4.787 4.855 1.00 97.56 187 ALA A N 1
ATOM 1421 C CA . ALA A 1 187 ? 4.998 -5.540 3.670 1.00 97.56 187 ALA A CA 1
ATOM 1422 C C . ALA A 1 187 ? 3.633 -6.211 3.849 1.00 97.56 187 ALA A C 1
ATOM 1424 O O . ALA A 1 187 ? 3.272 -6.680 4.930 1.00 97.56 187 ALA A O 1
ATOM 1425 N N . THR A 1 188 ? 2.870 -6.264 2.761 1.00 98.06 188 THR A N 1
ATOM 1426 C CA . THR A 1 188 ? 1.551 -6.916 2.730 1.00 98.06 188 THR A CA 1
ATOM 1427 C C . THR A 1 188 ? 1.582 -8.285 2.048 1.00 98.06 188 THR A C 1
ATOM 1429 O O . THR A 1 188 ? 0.564 -8.970 2.015 1.00 98.06 188 THR A O 1
ATOM 1432 N N . GLY A 1 189 ? 2.725 -8.670 1.467 1.00 97.50 189 GLY A N 1
ATOM 1433 C CA . GLY A 1 189 ? 2.835 -9.793 0.531 1.00 97.50 189 GLY A CA 1
ATOM 1434 C C . GLY A 1 189 ? 2.424 -9.446 -0.908 1.00 97.50 189 GLY A C 1
ATOM 1435 O O . GLY A 1 189 ? 2.415 -10.324 -1.771 1.00 97.50 189 GLY A O 1
ATOM 1436 N N . ILE A 1 190 ? 2.100 -8.178 -1.189 1.00 98.19 190 ILE A N 1
ATOM 1437 C CA . ILE A 1 190 ? 1.792 -7.650 -2.524 1.00 98.19 190 ILE A CA 1
ATOM 1438 C C . ILE A 1 190 ? 2.759 -6.510 -2.831 1.00 98.19 190 ILE A C 1
ATOM 1440 O O . ILE A 1 190 ? 2.856 -5.550 -2.060 1.00 98.19 190 ILE A O 1
ATOM 1444 N N . LEU A 1 191 ? 3.441 -6.584 -3.976 1.00 97.50 191 LEU A N 1
ATOM 1445 C CA . LEU A 1 191 ? 4.399 -5.548 -4.351 1.00 97.50 191 LEU A CA 1
ATOM 1446 C C . LEU A 1 191 ? 3.719 -4.187 -4.513 1.00 97.50 191 LEU A C 1
ATOM 1448 O O . LEU A 1 191 ? 2.694 -4.039 -5.177 1.00 97.50 191 LEU A O 1
ATOM 1452 N N . GLY A 1 192 ? 4.325 -3.187 -3.877 1.00 97.00 192 GLY A N 1
ATOM 1453 C CA . GLY A 1 192 ? 3.884 -1.800 -3.895 1.00 97.00 192 GLY A CA 1
ATOM 1454 C C . GLY A 1 192 ? 2.713 -1.449 -2.976 1.00 97.00 192 GLY A C 1
ATOM 1455 O O . GLY A 1 192 ? 2.320 -0.286 -2.951 1.00 97.00 192 GLY A O 1
ATOM 1456 N N . LEU A 1 193 ? 2.187 -2.393 -2.186 1.00 98.31 193 LEU A N 1
ATOM 1457 C CA . LEU A 1 193 ? 1.225 -2.096 -1.121 1.00 98.31 193 LEU A CA 1
ATOM 1458 C C . LEU A 1 193 ? 1.868 -2.295 0.252 1.00 98.31 193 LEU A C 1
ATOM 1460 O O . LEU A 1 193 ? 2.372 -3.374 0.572 1.00 98.31 193 LEU A O 1
ATOM 1464 N N . ARG A 1 194 ? 1.825 -1.249 1.080 1.00 98.50 194 ARG A N 1
ATOM 1465 C CA . ARG A 1 194 ? 2.462 -1.209 2.405 1.00 98.50 194 ARG A CA 1
ATOM 1466 C C . ARG A 1 194 ? 1.443 -0.892 3.492 1.00 98.50 194 ARG A C 1
ATOM 1468 O O . ARG A 1 194 ? 0.566 -0.053 3.306 1.00 98.50 194 ARG A O 1
ATOM 1475 N N . LEU A 1 195 ? 1.559 -1.557 4.633 1.00 98.19 195 LEU A N 1
ATOM 1476 C CA . LEU A 1 195 ? 0.651 -1.455 5.767 1.00 98.19 195 LEU A CA 1
ATOM 1477 C C . LEU A 1 195 ? 1.180 -0.448 6.796 1.00 98.19 195 LEU A C 1
ATOM 1479 O O . LEU A 1 195 ? 2.304 -0.577 7.275 1.00 98.19 195 LEU A O 1
ATOM 1483 N N . PHE A 1 196 ? 0.352 0.512 7.197 1.00 98.62 196 PHE A N 1
ATOM 1484 C CA . PHE A 1 196 ? 0.709 1.546 8.171 1.00 98.62 196 PHE A CA 1
ATOM 1485 C C . PHE A 1 196 ? -0.254 1.514 9.360 1.00 98.62 196 PHE A C 1
ATOM 1487 O O . PHE A 1 196 ? -1.466 1.512 9.136 1.00 98.62 196 PHE A O 1
ATOM 1494 N N . PRO A 1 197 ? 0.217 1.514 10.624 1.00 98.38 197 PRO A N 1
ATOM 1495 C CA . PRO A 1 197 ? -0.668 1.644 11.783 1.00 98.38 197 PRO A CA 1
ATOM 1496 C C . PRO A 1 197 ? -1.546 2.888 11.644 1.00 98.38 197 PRO A C 1
ATOM 1498 O O . PRO A 1 197 ? -1.036 3.980 11.387 1.00 98.38 197 PRO A O 1
ATOM 1501 N N . ASN A 1 198 ? -2.864 2.752 11.778 1.00 98.44 198 ASN A N 1
ATOM 1502 C CA . ASN A 1 198 ? -3.760 3.892 11.620 1.00 98.44 198 ASN A CA 1
ATOM 1503 C C . ASN A 1 198 ? -3.635 4.811 12.849 1.00 98.44 198 ASN A C 1
ATOM 1505 O O . ASN A 1 198 ? -3.930 4.359 13.959 1.00 98.44 198 ASN A O 1
ATOM 1509 N N . PRO A 1 199 ? -3.227 6.084 12.696 1.00 98.12 199 PRO A N 1
ATOM 1510 C CA . PRO A 1 199 ? -3.106 7.009 13.819 1.00 98.12 199 PRO A CA 1
ATOM 1511 C C . PRO A 1 199 ? -4.456 7.393 14.436 1.00 98.12 199 PRO A C 1
ATOM 1513 O O . PRO A 1 199 ? -4.481 7.979 15.511 1.00 98.12 199 PRO A O 1
ATOM 1516 N N . ALA A 1 200 ? -5.586 7.084 13.798 1.00 98.06 200 ALA A N 1
ATOM 1517 C CA . ALA A 1 200 ? -6.901 7.260 14.409 1.00 98.06 200 ALA A CA 1
ATOM 1518 C C . ALA A 1 200 ? -7.329 6.060 15.277 1.00 98.06 200 ALA A C 1
ATOM 1520 O O . ALA A 1 200 ? -8.329 6.157 15.985 1.00 98.06 200 ALA A O 1
ATOM 1521 N N . PHE A 1 201 ? -6.629 4.919 15.208 1.00 98.44 201 PHE A N 1
ATOM 1522 C CA . PHE A 1 201 ? -7.013 3.700 15.925 1.00 98.44 201 PHE A CA 1
ATOM 1523 C C . PHE A 1 201 ? -6.554 3.788 17.381 1.00 98.44 201 PHE A C 1
ATOM 1525 O O . PHE A 1 201 ? -5.466 3.334 17.729 1.00 98.44 201 PHE A O 1
ATOM 1532 N N . ASP A 1 202 ? -7.334 4.492 18.192 1.00 98.31 202 ASP A N 1
ATOM 1533 C CA . ASP A 1 202 ? -7.135 4.697 19.625 1.00 98.31 202 ASP A CA 1
ATOM 1534 C C . ASP A 1 202 ? -7.812 3.602 20.475 1.00 98.31 202 ASP A C 1
ATOM 1536 O O . ASP A 1 202 ? -8.342 2.622 19.954 1.00 98.31 202 ASP A O 1
ATOM 1540 N N . GLU A 1 203 ? -7.811 3.753 21.803 1.00 98.25 203 GLU A N 1
ATOM 1541 C CA . GLU A 1 203 ? -8.465 2.810 22.724 1.00 98.25 203 GLU A CA 1
ATOM 1542 C C . GLU A 1 203 ? -9.961 2.611 22.416 1.00 98.25 203 GLU A C 1
ATOM 1544 O O . GLU A 1 203 ? -10.484 1.499 22.529 1.00 98.25 203 GLU A O 1
ATOM 1549 N N . LYS A 1 204 ? -10.674 3.667 22.000 1.00 98.12 204 LYS A N 1
ATOM 1550 C CA . LYS A 1 204 ? -12.094 3.565 21.638 1.00 98.12 204 LYS A CA 1
ATOM 1551 C C . LYS A 1 204 ? -12.256 2.737 20.366 1.00 98.12 204 LYS A C 1
ATOM 1553 O O . LYS A 1 204 ? -13.122 1.862 20.319 1.00 98.12 204 LYS A O 1
ATOM 1558 N N . ALA A 1 205 ? -11.433 2.999 19.353 1.00 98.25 205 ALA A N 1
ATOM 1559 C CA . ALA A 1 205 ? -11.415 2.233 18.115 1.00 98.25 205 ALA A CA 1
ATOM 1560 C C . ALA A 1 205 ? -11.057 0.762 18.362 1.00 98.25 205 ALA A C 1
ATOM 1562 O O . ALA A 1 205 ? -11.749 -0.119 17.855 1.00 98.25 205 ALA A O 1
ATOM 1563 N N . ALA A 1 206 ? -10.050 0.496 19.197 1.00 97.94 206 ALA A N 1
ATOM 1564 C CA . ALA A 1 206 ? -9.638 -0.852 19.572 1.00 97.94 206 ALA A CA 1
ATOM 1565 C C . ALA A 1 206 ? -10.772 -1.630 20.254 1.00 97.94 206 ALA A C 1
ATOM 1567 O O . ALA A 1 206 ? -11.070 -2.752 19.852 1.00 97.94 206 ALA A O 1
ATOM 1568 N N . LYS A 1 207 ? -11.485 -1.016 21.208 1.00 97.69 207 LYS A N 1
ATOM 1569 C CA . LYS A 1 207 ? -12.669 -1.624 21.847 1.00 97.69 207 LYS A CA 1
ATOM 1570 C C . LYS A 1 207 ? -13.815 -1.888 20.870 1.00 97.69 207 LYS A C 1
ATOM 1572 O O . LYS A 1 207 ? -14.575 -2.834 21.052 1.00 97.69 207 LYS A O 1
ATOM 1577 N N . ALA A 1 208 ? -13.971 -1.040 19.855 1.00 97.69 208 ALA A N 1
ATOM 1578 C CA . ALA A 1 208 ? -15.014 -1.183 18.844 1.00 97.69 208 ALA A CA 1
ATOM 1579 C C . ALA A 1 208 ? -14.643 -2.163 17.717 1.00 97.69 208 ALA A C 1
ATOM 1581 O O . ALA A 1 208 ? -15.518 -2.502 16.911 1.00 97.69 208 ALA A O 1
ATOM 1582 N N . TRP A 1 209 ? -13.377 -2.582 17.628 1.00 98.19 209 TRP A N 1
ATOM 1583 C CA . TRP A 1 209 ? -12.845 -3.392 16.539 1.00 98.19 209 TRP A CA 1
ATOM 1584 C C . TRP A 1 209 ? -13.310 -4.849 16.610 1.00 98.19 209 TRP A C 1
ATOM 1586 O O . TRP A 1 209 ? -13.243 -5.506 17.646 1.00 98.19 209 TRP A O 1
ATOM 1596 N N . ASN A 1 210 ? -13.756 -5.372 15.472 1.00 98.25 210 ASN A N 1
ATOM 1597 C CA . ASN A 1 210 ? -14.084 -6.773 15.280 1.00 98.25 210 ASN A CA 1
ATOM 1598 C C . ASN A 1 210 ? -13.656 -7.181 13.866 1.00 98.25 210 ASN A C 1
ATOM 1600 O O . ASN A 1 210 ? -14.287 -6.791 12.883 1.00 98.25 210 ASN A O 1
ATOM 1604 N N . ALA A 1 211 ? -12.572 -7.953 13.780 1.00 97.81 211 ALA A N 1
ATOM 1605 C CA . ALA A 1 211 ? -11.968 -8.330 12.506 1.00 97.81 211 ALA A CA 1
ATOM 1606 C C . ALA A 1 211 ? -12.893 -9.194 11.641 1.00 97.81 211 ALA A C 1
ATOM 1608 O O . ALA A 1 211 ? -12.996 -8.963 10.444 1.00 97.81 211 ALA A O 1
ATOM 1609 N N . GLU A 1 212 ? -13.618 -10.140 12.238 1.00 98.19 212 GLU A N 1
ATOM 1610 C CA . GLU A 1 212 ? -14.529 -11.007 11.486 1.00 98.19 212 GLU A CA 1
ATOM 1611 C C . GLU A 1 212 ? -15.659 -10.189 10.848 1.00 98.19 212 GLU A C 1
ATOM 1613 O O . GLU A 1 212 ? -15.889 -10.252 9.641 1.00 98.19 212 GLU A O 1
ATOM 1618 N N . ARG A 1 213 ? -16.309 -9.325 11.638 1.00 98.12 213 ARG A N 1
ATOM 1619 C CA . ARG A 1 213 ? -17.379 -8.443 11.150 1.00 98.12 213 ARG A CA 1
ATOM 1620 C C . ARG A 1 213 ? -16.881 -7.435 10.122 1.00 98.12 213 ARG A C 1
ATOM 1622 O O . ARG A 1 213 ? -17.651 -7.057 9.243 1.00 98.12 213 ARG A O 1
ATOM 1629 N N . PHE A 1 214 ? -15.610 -7.027 10.178 1.00 97.44 214 PHE A N 1
ATOM 1630 C CA . PHE A 1 214 ? -15.008 -6.200 9.130 1.00 97.44 214 PHE A CA 1
ATOM 1631 C C . PHE A 1 214 ? -15.070 -6.873 7.746 1.00 97.44 214 PHE A C 1
ATOM 1633 O O . PHE A 1 214 ? -15.267 -6.191 6.736 1.00 97.44 214 PHE A O 1
ATOM 1640 N N . T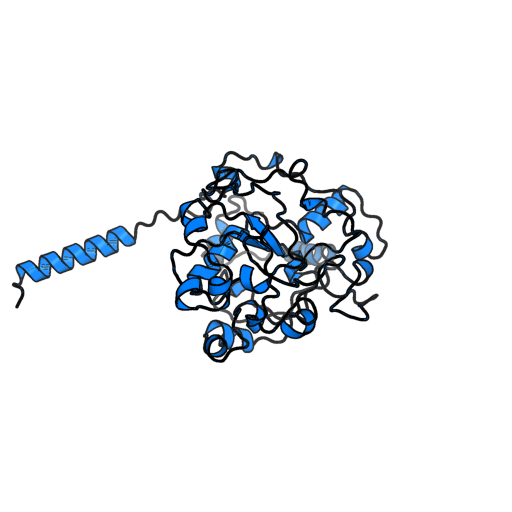YR A 1 215 ? -14.986 -8.204 7.687 1.00 95.88 215 TYR A N 1
ATOM 1641 C CA . TYR A 1 215 ? -15.067 -8.960 6.438 1.00 95.88 215 TYR A CA 1
ATOM 1642 C C . TYR A 1 215 ? -16.477 -9.440 6.081 1.00 95.88 215 TYR A C 1
ATOM 1644 O O . TYR A 1 215 ? -16.756 -9.650 4.895 1.00 95.88 215 TYR A O 1
ATOM 1652 N N . THR A 1 216 ? -17.349 -9.663 7.066 1.00 95.12 216 THR A N 1
ATOM 1653 C CA . THR A 1 216 ? -18.597 -10.423 6.864 1.00 95.12 216 THR A CA 1
ATOM 1654 C C . THR A 1 216 ? -19.884 -9.654 7.126 1.00 95.12 216 THR A C 1
ATOM 1656 O O . THR A 1 216 ? -20.935 -10.097 6.671 1.00 95.12 216 THR A O 1
ATOM 1659 N N . ASP A 1 217 ? -19.829 -8.490 7.776 1.00 95.19 217 ASP A N 1
ATOM 1660 C CA . ASP A 1 217 ? -21.021 -7.747 8.187 1.00 95.19 217 ASP A CA 1
ATOM 1661 C C . ASP A 1 217 ? -21.054 -6.329 7.584 1.00 95.19 217 ASP A C 1
ATOM 1663 O O . ASP A 1 217 ? -20.410 -5.414 8.111 1.00 95.19 217 ASP A O 1
ATOM 1667 N N . PRO A 1 218 ? -21.845 -6.101 6.515 1.00 91.81 218 PRO A N 1
ATOM 1668 C CA . PRO A 1 218 ? -21.986 -4.785 5.898 1.00 91.81 218 PRO A CA 1
ATOM 1669 C C . PRO A 1 218 ? -22.475 -3.701 6.854 1.00 91.81 218 PRO A C 1
ATOM 1671 O O . PRO A 1 218 ? -22.070 -2.548 6.720 1.00 91.81 218 PRO A O 1
ATOM 1674 N N . SER A 1 219 ? -23.306 -4.048 7.842 1.00 93.94 219 SER A N 1
ATOM 1675 C CA . SER A 1 219 ? -23.785 -3.082 8.837 1.00 93.94 219 SER A CA 1
ATOM 1676 C C . SER A 1 219 ? -22.673 -2.616 9.776 1.00 93.94 219 SER A C 1
ATOM 1678 O O . SER A 1 219 ? -22.774 -1.545 10.371 1.00 93.94 219 SER A O 1
ATOM 1680 N N . TYR A 1 220 ? -21.600 -3.404 9.887 1.00 95.81 220 TYR A N 1
ATOM 1681 C CA . TYR A 1 220 ? -20.413 -3.076 10.656 1.00 95.81 220 TYR A CA 1
ATOM 1682 C C . TYR A 1 220 ? -19.377 -2.341 9.803 1.00 95.81 220 TYR A C 1
ATOM 1684 O O . TYR A 1 220 ? -18.977 -1.235 10.162 1.00 95.81 220 TYR A O 1
ATOM 1692 N N . TYR A 1 221 ? -18.950 -2.915 8.673 1.00 93.62 221 TYR A N 1
ATOM 1693 C CA . TYR A 1 221 ? -17.837 -2.351 7.904 1.00 93.62 221 TYR A CA 1
ATOM 1694 C C . TYR A 1 221 ? -18.192 -1.101 7.088 1.00 93.62 221 TYR A C 1
ATOM 1696 O O . TYR A 1 221 ? -17.287 -0.357 6.728 1.00 93.62 221 TYR A O 1
ATOM 1704 N N . ASN A 1 222 ? -19.480 -0.826 6.839 1.00 91.25 222 ASN A N 1
ATOM 1705 C CA . ASN A 1 222 ? -19.922 0.420 6.192 1.00 91.25 222 ASN A CA 1
ATOM 1706 C C . ASN A 1 222 ? -20.219 1.552 7.191 1.00 91.25 222 ASN A C 1
ATOM 1708 O O . ASN A 1 222 ? -20.709 2.618 6.807 1.00 91.25 222 ASN A O 1
ATOM 1712 N N . ARG A 1 223 ? -19.955 1.347 8.486 1.00 93.00 223 ARG A N 1
ATOM 1713 C CA . ARG A 1 223 ? -20.089 2.406 9.488 1.00 93.00 223 ARG A CA 1
ATOM 1714 C C . ARG A 1 223 ? -19.118 3.544 9.191 1.00 93.00 223 ARG A C 1
ATOM 1716 O O . ARG A 1 223 ? -17.911 3.341 9.119 1.00 93.00 223 ARG A O 1
ATOM 1723 N N . LYS A 1 224 ? -19.643 4.769 9.138 1.00 90.69 224 LYS A N 1
ATOM 1724 C CA . LYS A 1 224 ? -18.836 5.988 8.952 1.00 90.69 224 LYS A CA 1
ATOM 1725 C C . LYS A 1 224 ? -17.818 6.224 10.071 1.00 90.69 224 LYS A C 1
ATOM 1727 O O . LYS A 1 224 ? -16.821 6.897 9.849 1.00 90.69 224 LYS A O 1
ATOM 1732 N N . ASP A 1 225 ? -18.090 5.704 11.265 1.00 92.94 225 ASP A N 1
ATOM 1733 C CA . ASP A 1 225 ? -17.249 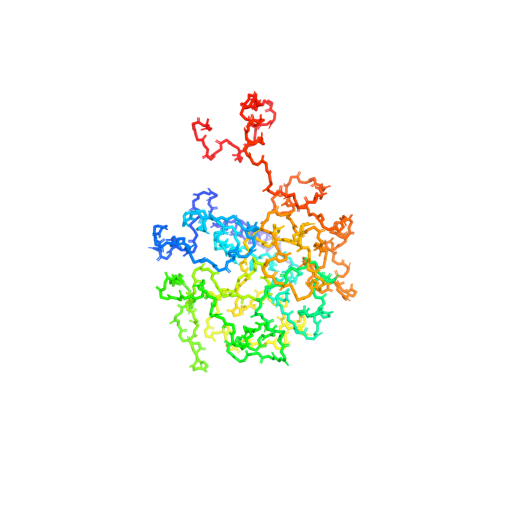5.860 12.452 1.00 92.94 225 ASP A CA 1
ATOM 1734 C C . ASP A 1 225 ? -16.333 4.651 12.713 1.00 92.94 225 ASP A C 1
ATOM 1736 O O . ASP A 1 225 ? -15.671 4.599 13.751 1.00 92.94 225 ASP A O 1
ATOM 1740 N N . LEU A 1 226 ? -16.304 3.659 11.812 1.00 95.69 226 LEU A N 1
ATOM 1741 C CA . LEU A 1 226 ? -15.382 2.540 11.940 1.00 95.69 226 LEU A CA 1
ATOM 1742 C C . LEU A 1 226 ? -13.960 3.016 11.644 1.00 95.69 226 LEU A C 1
ATOM 1744 O O . LEU A 1 226 ? -13.643 3.437 10.533 1.00 95.69 226 LEU A O 1
ATOM 1748 N N . VAL A 1 227 ? -13.085 2.876 12.634 1.00 97.38 227 VAL A N 1
ATOM 1749 C CA . VAL A 1 227 ? -11.653 3.084 12.459 1.00 97.38 227 VAL A CA 1
ATOM 1750 C C . VAL A 1 227 ? -10.974 1.727 12.324 1.00 97.38 227 VAL A C 1
ATOM 1752 O O . VAL A 1 227 ? -11.047 0.889 13.221 1.00 97.38 227 VAL A O 1
ATOM 1755 N N . ARG A 1 228 ? -10.316 1.512 11.185 1.00 97.38 228 ARG A N 1
ATOM 1756 C CA . ARG A 1 228 ? -9.537 0.301 10.896 1.00 97.38 228 ARG A CA 1
ATOM 1757 C C . ARG A 1 228 ? -8.167 0.369 11.581 1.00 97.38 228 ARG A C 1
ATOM 1759 O O . ARG A 1 228 ? -7.610 1.465 11.662 1.00 97.38 228 ARG A O 1
ATOM 1766 N N . PRO A 1 229 ? -7.584 -0.762 12.016 1.00 97.81 229 PRO A N 1
ATOM 1767 C CA . PRO A 1 229 ? -6.300 -0.782 12.726 1.00 97.81 229 PRO A CA 1
ATOM 1768 C C . PRO A 1 229 ? -5.117 -0.315 11.878 1.00 97.81 229 PRO A C 1
ATOM 1770 O O . PRO A 1 229 ? -4.136 0.205 12.416 1.00 97.81 229 PRO A O 1
ATOM 1773 N N . TYR A 1 230 ? -5.230 -0.460 10.559 1.00 98.50 230 TYR A N 1
ATOM 1774 C CA . TYR A 1 230 ? -4.204 -0.091 9.599 1.00 98.50 230 TYR A CA 1
ATOM 1775 C C . TYR A 1 230 ? -4.796 0.679 8.422 1.00 98.50 230 TYR A C 1
ATOM 1777 O O . TYR A 1 230 ? -5.969 0.522 8.081 1.00 98.50 230 TYR A O 1
ATOM 1785 N N . ARG A 1 231 ? -3.942 1.481 7.794 1.00 98.31 231 ARG A N 1
ATOM 1786 C CA . ARG A 1 231 ? -4.125 2.054 6.463 1.00 98.31 231 ARG A CA 1
ATOM 1787 C C . ARG A 1 231 ? -3.192 1.333 5.490 1.00 98.31 231 ARG A C 1
ATOM 1789 O O . ARG A 1 231 ? -2.193 0.748 5.914 1.00 98.31 231 ARG A O 1
ATOM 1796 N N . VAL A 1 232 ? -3.503 1.386 4.199 1.00 98.50 232 VAL A N 1
ATOM 1797 C CA . VAL A 1 232 ? -2.653 0.816 3.145 1.00 98.50 232 VAL A CA 1
ATOM 1798 C C . VAL A 1 232 ? -2.155 1.944 2.252 1.00 98.50 232 VAL A C 1
ATOM 1800 O O . VAL A 1 232 ? -2.957 2.675 1.675 1.00 98.50 232 VAL A O 1
ATOM 1803 N N . GLY A 1 233 ? -0.837 2.090 2.165 1.00 98.00 233 GLY A N 1
ATOM 1804 C CA . GLY A 1 233 ? -0.171 2.987 1.230 1.00 98.00 233 GLY A CA 1
ATOM 1805 C C . GLY A 1 233 ? 0.186 2.264 -0.062 1.00 98.00 233 GLY A C 1
ATOM 1806 O O . GLY A 1 233 ? 0.430 1.057 -0.062 1.00 98.00 233 GLY A O 1
ATOM 1807 N N . MET A 1 234 ? 0.230 3.023 -1.149 1.00 97.19 234 MET A N 1
ATOM 1808 C CA . MET A 1 234 ? 0.496 2.530 -2.498 1.00 97.19 234 MET A CA 1
ATOM 1809 C C . MET A 1 234 ? 1.737 3.227 -3.055 1.00 97.19 234 MET A C 1
ATOM 1811 O O . MET A 1 234 ? 1.783 4.453 -3.082 1.00 97.19 234 MET A O 1
ATOM 1815 N N . SER A 1 235 ? 2.740 2.477 -3.495 1.00 97.12 235 SER A N 1
ATOM 1816 C CA . SER A 1 235 ? 3.900 3.024 -4.208 1.00 97.12 235 SER A CA 1
ATOM 1817 C C . SER A 1 235 ? 3.689 2.968 -5.724 1.00 97.12 235 SER A C 1
ATOM 1819 O O . SER A 1 235 ? 2.762 2.321 -6.219 1.00 97.12 235 SER A O 1
ATOM 1821 N N . CYS A 1 236 ? 4.594 3.585 -6.488 1.00 94.56 236 CYS A N 1
ATOM 1822 C CA . CYS A 1 236 ? 4.608 3.457 -7.948 1.00 94.56 236 CYS A CA 1
ATOM 1823 C C . CYS A 1 236 ? 4.748 1.991 -8.388 1.00 94.56 236 CYS A C 1
ATOM 1825 O O . CYS A 1 236 ? 4.159 1.577 -9.3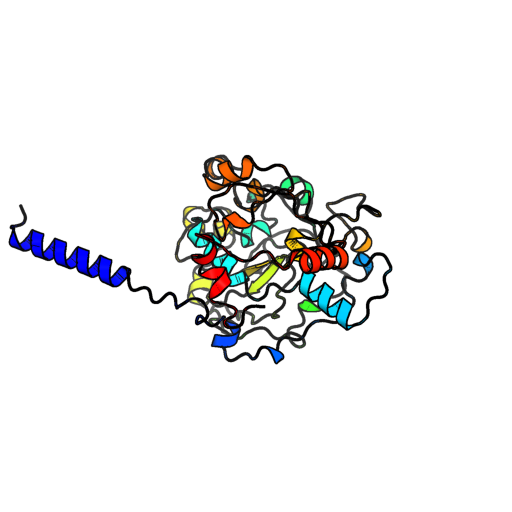88 1.00 94.56 236 CYS A O 1
ATOM 1827 N N . GLY A 1 237 ? 5.487 1.193 -7.611 1.00 95.12 237 GLY A N 1
ATOM 1828 C CA . GLY A 1 237 ? 5.683 -0.233 -7.842 1.00 95.12 237 GLY A CA 1
ATOM 1829 C C . GLY A 1 237 ? 4.380 -1.023 -7.947 1.00 95.12 237 GLY A C 1
ATOM 1830 O O . GLY A 1 237 ? 4.337 -1.976 -8.717 1.00 95.12 237 GLY A O 1
ATOM 1831 N N . PHE A 1 238 ? 3.305 -0.594 -7.277 1.00 94.81 238 PHE A N 1
ATOM 1832 C CA . PHE A 1 238 ? 2.008 -1.258 -7.386 1.00 94.81 238 PHE A CA 1
ATOM 1833 C C . PHE A 1 238 ? 1.542 -1.310 -8.842 1.00 94.81 238 PHE A C 1
ATOM 1835 O O . PHE A 1 238 ? 1.260 -2.385 -9.351 1.00 94.81 238 PHE A O 1
ATOM 1842 N N . CYS A 1 239 ? 1.551 -0.171 -9.537 1.00 91.81 239 CYS A N 1
ATOM 1843 C CA . CYS A 1 239 ? 1.105 -0.067 -10.926 1.00 91.81 239 CYS A CA 1
ATOM 1844 C C . CYS A 1 239 ? 2.183 -0.423 -11.958 1.00 91.81 239 CYS A C 1
ATOM 1846 O O . CYS A 1 239 ? 1.853 -0.667 -13.121 1.00 91.81 239 CYS A O 1
ATOM 1848 N N . HIS A 1 240 ? 3.463 -0.396 -11.573 1.00 92.38 240 HIS A N 1
ATOM 1849 C CA . HIS A 1 240 ? 4.581 -0.483 -12.515 1.00 92.38 240 HIS A CA 1
ATOM 1850 C C . HIS A 1 240 ? 5.406 -1.768 -12.445 1.00 92.38 240 HIS A C 1
ATOM 1852 O O . HIS A 1 240 ? 6.151 -2.048 -13.389 1.00 92.38 240 HIS A O 1
ATOM 1858 N N . VAL A 1 241 ? 5.234 -2.587 -11.406 1.00 94.62 241 VAL A N 1
ATOM 1859 C CA . VAL A 1 241 ? 5.829 -3.924 -11.365 1.00 94.62 241 VAL A CA 1
ATOM 1860 C C . VAL A 1 241 ? 4.991 -4.908 -12.174 1.00 94.62 241 VAL A C 1
ATOM 1862 O O . VAL A 1 241 ? 3.772 -4.976 -12.038 1.00 94.62 241 VAL A O 1
ATOM 1865 N N . GLY A 1 242 ? 5.664 -5.724 -12.981 1.00 94.00 242 GLY A N 1
ATOM 1866 C CA . GLY A 1 242 ? 5.046 -6.830 -13.702 1.00 94.00 242 GLY A CA 1
ATOM 1867 C C . GLY A 1 242 ? 6.037 -7.957 -14.002 1.00 94.00 242 GLY A C 1
ATOM 1868 O O . GLY A 1 242 ? 7.230 -7.823 -13.709 1.00 94.00 242 GLY A O 1
ATOM 1869 N N . PRO A 1 243 ? 5.562 -9.071 -14.589 1.00 94.88 243 PRO A N 1
ATOM 1870 C CA . PRO A 1 243 ? 6.417 -10.127 -15.117 1.00 94.88 243 PRO A CA 1
ATOM 1871 C C . PRO A 1 243 ? 7.488 -9.575 -16.057 1.00 94.88 243 PRO A C 1
ATOM 1873 O O . PRO A 1 243 ? 7.190 -8.788 -16.955 1.00 94.88 243 PRO A O 1
ATOM 1876 N N . SER A 1 244 ? 8.732 -10.009 -15.874 1.00 94.44 244 SER A N 1
ATOM 1877 C CA . SER A 1 244 ? 9.824 -9.676 -16.783 1.00 94.44 244 SER A CA 1
ATOM 1878 C C . SER A 1 244 ? 9.544 -10.273 -18.172 1.00 94.44 244 SER A C 1
ATOM 1880 O O . SER A 1 244 ? 9.370 -11.486 -18.273 1.00 94.44 244 SER A O 1
ATOM 1882 N N . PRO A 1 245 ? 9.536 -9.484 -19.264 1.00 91.81 245 PRO A N 1
ATOM 1883 C CA . PRO A 1 245 ? 9.269 -10.004 -20.608 1.00 91.81 245 PRO A CA 1
ATOM 1884 C C . PRO A 1 245 ? 10.341 -10.975 -21.115 1.00 91.81 245 PRO A C 1
ATOM 1886 O O . PRO A 1 245 ? 10.072 -11.787 -21.994 1.00 91.81 245 PRO A O 1
ATOM 1889 N N . ILE A 1 246 ? 11.556 -10.883 -20.570 1.00 93.56 246 ILE A N 1
ATOM 1890 C CA . ILE A 1 246 ? 12.705 -11.716 -20.952 1.00 93.56 246 ILE A CA 1
ATOM 1891 C C . ILE A 1 246 ? 12.957 -12.870 -19.974 1.00 93.56 246 ILE A C 1
ATOM 1893 O O . ILE A 1 246 ? 13.775 -13.739 -20.257 1.00 93.56 246 ILE A O 1
ATOM 1897 N N . ASN A 1 247 ? 12.275 -12.875 -18.827 1.00 96.06 247 ASN A N 1
ATOM 1898 C CA . ASN A 1 247 ? 12.365 -13.933 -17.824 1.00 96.06 247 ASN A CA 1
ATOM 1899 C C . ASN A 1 247 ? 11.045 -14.057 -17.036 1.00 96.06 247 ASN A C 1
ATOM 1901 O O . ASN A 1 247 ? 11.036 -13.831 -15.824 1.00 96.06 247 ASN A O 1
ATOM 1905 N N . PRO A 1 248 ? 9.906 -14.337 -17.694 1.00 96.25 248 PRO A N 1
ATOM 1906 C CA . PRO A 1 248 ? 8.618 -14.366 -17.011 1.00 96.25 248 PRO A CA 1
ATOM 1907 C C . PRO A 1 248 ? 8.569 -15.511 -15.986 1.00 96.25 248 PRO A C 1
ATOM 1909 O O . PRO A 1 248 ? 9.234 -16.534 -16.168 1.00 96.25 248 PRO A O 1
ATOM 1912 N N . PRO A 1 249 ? 7.780 -15.380 -14.906 1.00 97.00 249 PRO A N 1
ATOM 1913 C CA . PRO A 1 249 ? 7.622 -16.456 -13.942 1.00 97.00 249 PRO A CA 1
ATOM 1914 C C . PRO A 1 249 ? 6.891 -17.634 -14.595 1.00 97.00 249 PRO A C 1
ATOM 1916 O O . PRO A 1 249 ? 5.900 -17.443 -15.299 1.00 97.00 249 PRO A O 1
ATOM 1919 N N . ALA A 1 250 ? 7.354 -18.856 -14.325 1.00 96.69 250 ALA A N 1
ATOM 1920 C CA . ALA A 1 250 ? 6.649 -20.069 -14.747 1.00 96.69 250 ALA A CA 1
ATOM 1921 C C . ALA A 1 250 ? 5.294 -20.213 -14.032 1.00 96.69 250 ALA A C 1
ATOM 1923 O O . ALA A 1 250 ? 4.318 -20.662 -14.628 1.00 96.69 250 ALA A O 1
ATOM 1924 N N . ASP A 1 251 ? 5.242 -19.790 -12.766 1.00 96.75 251 ASP A N 1
ATOM 1925 C CA . ASP A 1 251 ? 4.023 -19.657 -11.977 1.00 96.75 251 ASP A CA 1
ATOM 1926 C C . ASP A 1 251 ? 3.910 -18.212 -11.455 1.00 96.75 251 ASP A C 1
ATOM 1928 O O . ASP A 1 251 ? 4.667 -17.818 -10.562 1.00 96.75 251 ASP A O 1
ATOM 1932 N N . PRO A 1 252 ? 2.975 -17.400 -11.977 1.00 95.19 252 PRO A N 1
ATOM 1933 C CA . PRO A 1 252 ? 2.825 -16.014 -11.551 1.00 95.19 252 PRO A CA 1
ATOM 1934 C C . PRO A 1 252 ? 2.271 -15.861 -10.124 1.00 95.19 252 PRO A C 1
ATOM 1936 O O . PRO A 1 252 ? 2.359 -14.770 -9.560 1.00 95.19 252 PRO A O 1
ATOM 1939 N N . ALA A 1 253 ? 1.730 -16.919 -9.506 1.00 96.25 253 ALA A N 1
ATOM 1940 C CA . ALA A 1 253 ? 1.378 -16.903 -8.087 1.00 96.25 253 ALA A CA 1
ATOM 1941 C C . ALA A 1 253 ? 2.617 -17.049 -7.181 1.00 96.25 253 ALA A C 1
ATOM 1943 O O . ALA A 1 253 ? 2.596 -16.587 -6.033 1.00 96.25 253 ALA A O 1
ATOM 1944 N N . HIS A 1 254 ? 3.712 -17.622 -7.690 1.00 97.06 254 HIS A N 1
ATOM 1945 C CA . HIS A 1 254 ? 4.964 -17.847 -6.959 1.00 97.06 254 HIS A CA 1
ATOM 1946 C C . HIS A 1 254 ? 6.184 -17.323 -7.742 1.00 97.06 254 HIS A C 1
ATOM 1948 O O . HIS A 1 254 ? 7.080 -18.100 -8.078 1.00 97.06 254 HIS A O 1
ATOM 1954 N N . PRO A 1 255 ? 6.252 -16.011 -8.043 1.00 97.25 255 PRO A N 1
ATOM 1955 C CA . PRO A 1 255 ? 7.397 -15.454 -8.748 1.00 97.25 255 PRO A CA 1
ATOM 1956 C C . PRO A 1 255 ? 8.637 -15.425 -7.843 1.00 97.25 255 PRO A C 1
ATOM 1958 O O . PRO A 1 255 ? 8.531 -15.260 -6.625 1.00 97.25 255 PRO A O 1
ATOM 1961 N N . ALA A 1 256 ? 9.823 -15.503 -8.446 1.00 97.25 256 ALA A N 1
ATOM 1962 C CA . ALA A 1 256 ? 11.050 -14.998 -7.835 1.00 97.25 256 ALA A CA 1
ATOM 1963 C C . ALA A 1 256 ? 11.255 -13.524 -8.219 1.00 97.25 256 ALA A C 1
ATOM 1965 O O . ALA A 1 256 ? 10.733 -13.072 -9.239 1.00 97.25 256 ALA A O 1
ATOM 1966 N N . PHE A 1 257 ? 12.060 -12.774 -7.458 1.00 97.31 257 PHE A N 1
ATOM 1967 C CA . PHE A 1 257 ? 12.379 -11.383 -7.814 1.00 97.31 257 PHE A CA 1
ATOM 1968 C C . PHE A 1 257 ? 13.002 -11.274 -9.213 1.00 97.31 257 PHE A C 1
ATOM 1970 O O . PHE A 1 257 ? 12.614 -10.400 -9.980 1.00 97.31 257 PHE A O 1
ATOM 1977 N N . ALA A 1 258 ? 13.853 -12.230 -9.602 1.00 97.06 258 ALA A N 1
ATOM 1978 C CA . ALA A 1 258 ? 14.438 -12.299 -10.944 1.00 97.06 258 ALA A CA 1
ATOM 1979 C C . ALA A 1 258 ? 13.409 -12.468 -12.078 1.00 97.06 258 ALA A C 1
ATOM 1981 O O . ALA A 1 258 ? 13.732 -12.244 -13.246 1.00 97.06 258 ALA A O 1
ATOM 1982 N N . ASN A 1 259 ? 12.174 -12.875 -11.758 1.00 97.62 259 ASN A N 1
ATOM 1983 C CA . ASN A 1 259 ? 11.092 -12.996 -12.730 1.00 97.62 259 ASN A CA 1
ATOM 1984 C C . ASN A 1 259 ? 10.282 -11.710 -12.917 1.00 97.62 259 ASN A C 1
ATOM 1986 O O . ASN A 1 259 ? 9.330 -11.690 -13.699 1.00 97.62 259 ASN A O 1
ATOM 1990 N N . LEU A 1 260 ? 10.612 -10.652 -12.182 1.00 96.88 260 LEU A N 1
ATOM 1991 C CA . LEU A 1 260 ? 9.854 -9.411 -12.141 1.00 96.88 260 LEU A CA 1
ATOM 1992 C C . LEU A 1 260 ? 10.689 -8.258 -12.688 1.00 96.88 260 LEU A C 1
ATOM 1994 O O . LEU A 1 260 ? 11.916 -8.282 -12.676 1.00 96.88 260 LEU A O 1
ATOM 1998 N N . SER A 1 261 ? 10.005 -7.224 -13.157 1.00 94.25 261 SER A N 1
ATOM 1999 C CA . SER A 1 261 ? 10.617 -5.969 -13.577 1.00 94.25 261 SER A CA 1
ATOM 2000 C C . SER A 1 261 ? 9.861 -4.804 -12.959 1.00 94.25 261 SER A C 1
ATOM 2002 O O . SER A 1 261 ? 8.632 -4.813 -12.894 1.00 94.25 261 SER A O 1
ATOM 2004 N N . SER A 1 262 ? 10.603 -3.793 -12.513 1.00 92.38 262 SER A N 1
ATOM 2005 C CA . SER A 1 262 ? 10.079 -2.606 -11.831 1.00 92.38 262 SER A CA 1
ATOM 2006 C C . SER A 1 262 ? 9.419 -1.578 -12.756 1.00 92.38 262 SER A C 1
ATOM 2008 O O . SER A 1 262 ? 8.864 -0.595 -12.264 1.00 92.38 262 SER A O 1
ATOM 2010 N N . SER A 1 263 ? 9.488 -1.773 -14.076 1.00 88.88 263 SER A N 1
ATOM 2011 C CA . SER A 1 263 ? 9.169 -0.733 -15.062 1.00 88.88 263 SER A CA 1
ATOM 2012 C C . SER A 1 263 ? 8.265 -1.176 -16.215 1.00 88.88 263 SER A C 1
ATOM 2014 O O . SER A 1 263 ? 7.902 -0.328 -17.027 1.00 88.88 263 SER A O 1
ATOM 2016 N N . VAL A 1 264 ? 7.853 -2.451 -16.291 1.00 89.00 264 VAL A N 1
ATOM 2017 C CA . VAL A 1 264 ? 6.977 -2.977 -17.370 1.00 89.00 264 VAL A CA 1
ATOM 2018 C C . VAL A 1 264 ? 5.554 -2.435 -17.305 1.00 89.00 264 VAL A C 1
ATOM 2020 O O . VAL A 1 264 ? 4.915 -2.277 -18.346 1.00 89.00 264 VAL A O 1
ATOM 2023 N N . GLY A 1 265 ? 5.053 -2.143 -16.106 1.00 88.88 265 GLY A N 1
ATOM 2024 C CA . GLY A 1 265 ? 3.622 -1.948 -15.900 1.00 88.88 265 GLY A CA 1
ATOM 2025 C C . GLY A 1 265 ? 2.927 -3.231 -15.455 1.00 88.88 265 GLY A C 1
ATOM 2026 O O . GLY A 1 265 ? 3.244 -4.333 -15.907 1.00 88.88 265 GLY A O 1
ATOM 2027 N N . ALA A 1 266 ? 1.923 -3.080 -14.601 1.00 88.50 266 ALA A N 1
ATOM 2028 C CA . ALA A 1 266 ? 1.054 -4.159 -14.162 1.00 88.50 266 ALA A CA 1
ATOM 2029 C C . ALA A 1 266 ? -0.044 -4.432 -15.206 1.00 88.50 266 ALA A C 1
ATOM 2031 O O . ALA A 1 266 ? -1.232 -4.176 -15.012 1.00 88.50 266 ALA A O 1
ATOM 2032 N N . GLN A 1 267 ? 0.382 -4.961 -16.352 1.00 87.38 267 GLN A N 1
ATOM 2033 C CA . GLN A 1 267 ? -0.424 -5.162 -17.565 1.00 87.38 267 GLN A CA 1
ATOM 2034 C C . GLN A 1 267 ? -1.605 -6.132 -17.408 1.00 87.38 267 GLN A C 1
ATOM 2036 O O . GLN A 1 267 ? -2.397 -6.289 -18.332 1.00 87.38 267 GLN A O 1
ATOM 2041 N N . TYR A 1 268 ? -1.720 -6.801 -16.263 1.00 88.81 268 TYR A N 1
ATOM 2042 C CA . TYR A 1 268 ? -2.729 -7.827 -16.012 1.00 88.81 268 TYR A CA 1
ATOM 2043 C C . TYR A 1 268 ? -3.738 -7.419 -14.936 1.00 88.81 268 TYR A C 1
ATOM 2045 O O . TYR A 1 268 ? -4.584 -8.231 -14.571 1.00 88.81 268 TYR A O 1
ATOM 2053 N N . MET A 1 269 ? -3.668 -6.178 -14.438 1.00 91.00 269 MET A N 1
ATOM 2054 C CA . MET A 1 269 ? -4.595 -5.676 -13.426 1.00 91.00 269 MET A CA 1
ATOM 2055 C C . MET A 1 269 ? -6.046 -5.649 -13.906 1.00 91.00 269 MET A C 1
ATOM 2057 O O . MET A 1 269 ? -6.356 -5.166 -14.996 1.00 91.00 269 MET A O 1
ATOM 2061 N N . TRP A 1 270 ? -6.940 -6.096 -13.029 1.00 91.94 270 TRP A N 1
ATOM 2062 C CA . TRP A 1 270 ? -8.389 -6.008 -13.187 1.00 91.94 270 TRP A CA 1
ATOM 2063 C C . TRP A 1 270 ? -8.927 -4.924 -12.255 1.00 91.94 270 TRP A C 1
ATOM 2065 O O . TRP A 1 270 ? -9.250 -5.179 -11.092 1.00 91.94 270 TRP A O 1
ATOM 2075 N N . VAL A 1 271 ? -8.955 -3.685 -12.754 1.00 89.88 271 VAL A N 1
ATOM 2076 C CA . VAL A 1 271 ? -9.281 -2.487 -11.959 1.00 89.88 271 VAL A CA 1
ATOM 2077 C C . VAL A 1 271 ? -10.702 -2.537 -11.403 1.00 89.88 271 VAL A C 1
ATOM 2079 O O . VAL A 1 271 ? -10.921 -2.139 -10.263 1.00 89.88 271 VAL A O 1
ATOM 2082 N N . ASP A 1 272 ? -11.650 -3.088 -12.159 1.00 87.75 272 ASP A N 1
ATOM 2083 C CA . ASP A 1 272 ? -13.034 -3.299 -11.728 1.00 87.75 272 ASP A CA 1
ATOM 2084 C C . ASP A 1 272 ? -13.131 -4.150 -10.454 1.00 87.75 272 ASP A C 1
ATOM 2086 O O . ASP A 1 272 ? -13.940 -3.868 -9.569 1.00 87.75 272 ASP A O 1
ATOM 2090 N N . ARG A 1 273 ? -12.259 -5.154 -10.324 1.00 90.69 273 ARG A N 1
ATOM 2091 C CA . ARG A 1 273 ? -12.209 -6.041 -9.155 1.00 90.69 273 ARG A CA 1
ATOM 2092 C C . ARG A 1 273 ? -11.383 -5.470 -8.014 1.00 90.69 273 ARG A C 1
ATOM 2094 O O . ARG A 1 273 ? -11.722 -5.667 -6.852 1.00 90.69 273 ARG A O 1
ATOM 2101 N N . LEU A 1 274 ? -10.310 -4.760 -8.350 1.00 87.75 274 LEU A N 1
ATOM 2102 C CA . LEU A 1 274 ? -9.433 -4.107 -7.388 1.00 87.75 274 LEU A CA 1
ATOM 2103 C C . LEU A 1 274 ? -10.138 -2.953 -6.667 1.00 87.75 274 LEU A C 1
ATOM 2105 O O . LEU A 1 274 ? -9.964 -2.764 -5.467 1.00 87.75 274 LEU A O 1
ATOM 2109 N N . PHE A 1 275 ? -10.901 -2.147 -7.404 1.00 84.56 275 PHE A N 1
ATOM 2110 C CA . PHE A 1 275 ? -11.495 -0.931 -6.858 1.00 84.56 275 PHE A CA 1
ATOM 2111 C C . PHE A 1 275 ? -12.827 -1.173 -6.163 1.00 84.56 275 PHE A C 1
ATOM 2113 O O . PHE A 1 275 ? -13.297 -0.298 -5.440 1.00 84.56 275 PHE A O 1
ATOM 2120 N N . ILE A 1 276 ? -13.408 -2.358 -6.348 1.00 91.19 276 ILE A N 1
ATOM 2121 C CA . ILE A 1 276 ? -14.656 -2.777 -5.723 1.00 91.19 276 ILE A CA 1
ATOM 2122 C C . ILE A 1 276 ? -14.413 -4.122 -5.051 1.00 91.19 276 ILE A C 1
ATOM 2124 O O . ILE A 1 276 ? -14.472 -5.180 -5.680 1.00 91.19 276 ILE A O 1
ATOM 2128 N N . HIS A 1 277 ? -14.124 -4.075 -3.749 1.00 88.69 277 HIS A N 1
ATOM 2129 C CA . HIS A 1 277 ? -13.606 -5.229 -3.006 1.00 88.69 277 HIS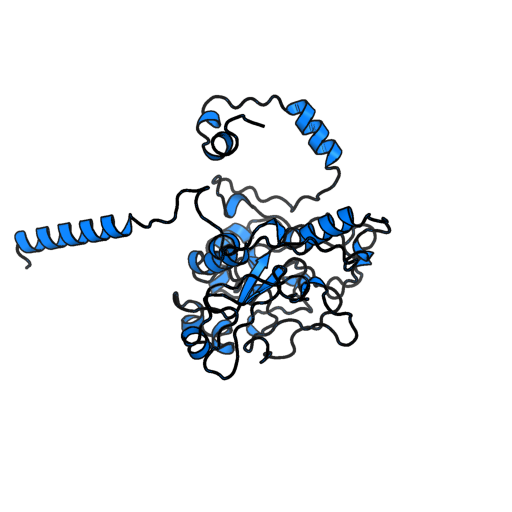 A CA 1
ATOM 2130 C C . HIS A 1 277 ? -14.579 -6.426 -2.984 1.00 88.69 277 HIS A C 1
ATOM 2132 O O . HIS A 1 277 ? -14.174 -7.562 -2.759 1.00 88.69 277 HIS A O 1
ATOM 2138 N N . ASN A 1 278 ? -15.878 -6.178 -3.181 1.00 89.81 278 ASN A N 1
ATOM 2139 C CA . ASN A 1 278 ? -16.942 -7.182 -3.233 1.00 89.81 278 ASN A CA 1
ATOM 2140 C C . ASN A 1 278 ? -17.473 -7.420 -4.660 1.00 89.81 278 ASN A C 1
ATOM 2142 O O . ASN A 1 278 ? -18.602 -7.877 -4.822 1.00 89.81 278 ASN A O 1
ATOM 2146 N N . SER A 1 279 ? -16.679 -7.117 -5.690 1.00 91.06 279 SER A N 1
ATOM 2147 C CA . SER A 1 279 ? -16.981 -7.342 -7.117 1.00 91.06 279 SER A CA 1
ATOM 2148 C C . SER A 1 279 ? -17.309 -8.798 -7.482 1.00 91.06 279 SER A C 1
ATOM 2150 O O . SER A 1 279 ? -17.975 -9.057 -8.485 1.00 91.06 279 SER A O 1
ATOM 2152 N N . ASN A 1 280 ? -16.894 -9.766 -6.661 1.00 89.31 280 ASN A N 1
ATOM 2153 C CA . ASN A 1 280 ? -17.292 -11.171 -6.788 1.00 89.31 280 ASN A CA 1
ATOM 2154 C C . ASN A 1 280 ? -18.748 -11.444 -6.379 1.00 89.31 280 ASN A C 1
ATOM 2156 O O . ASN A 1 280 ? -19.220 -12.566 -6.562 1.00 89.31 280 ASN A O 1
ATOM 2160 N N . LYS A 1 281 ? -19.452 -10.464 -5.802 1.00 90.62 281 LYS A N 1
ATOM 2161 C CA . LYS A 1 281 ? -20.837 -10.601 -5.345 1.00 90.62 281 LYS A CA 1
ATOM 2162 C C . LYS A 1 281 ? -21.784 -9.728 -6.175 1.00 90.62 281 LYS A C 1
ATOM 2164 O O . LYS A 1 281 ? -21.371 -8.650 -6.616 1.00 90.62 281 LYS A O 1
ATOM 2169 N N . PRO A 1 282 ? -23.060 -10.129 -6.338 1.00 91.75 282 PRO A N 1
ATOM 2170 C CA . PRO A 1 282 ? -24.048 -9.334 -7.066 1.00 91.75 282 PRO A CA 1
ATOM 2171 C C . PRO A 1 282 ? -24.158 -7.890 -6.561 1.00 91.75 282 PRO A C 1
ATOM 2173 O O . PRO A 1 282 ? -24.268 -6.967 -7.361 1.00 91.75 282 PRO A O 1
ATOM 2176 N N . GLU A 1 283 ? -24.057 -7.664 -5.248 1.00 89.06 283 GLU A N 1
ATOM 2177 C CA . GLU A 1 283 ? -24.161 -6.326 -4.661 1.00 89.06 283 GLU A CA 1
ATOM 2178 C C . GLU A 1 283 ? -23.027 -5.410 -5.136 1.00 89.06 283 GLU A C 1
ATOM 2180 O O . GLU A 1 283 ? -23.275 -4.263 -5.506 1.00 89.06 283 GLU A O 1
ATOM 2185 N N . GLY A 1 284 ? -21.789 -5.916 -5.180 1.00 90.12 284 GLY A N 1
ATOM 2186 C CA . GLY A 1 284 ? -20.642 -5.163 -5.695 1.00 90.12 284 GLY A CA 1
ATOM 2187 C C . GLY A 1 284 ? -20.769 -4.875 -7.188 1.00 90.12 284 GLY A C 1
ATOM 2188 O O . GLY A 1 284 ? -20.447 -3.777 -7.634 1.00 90.12 284 GLY A O 1
ATOM 2189 N N . GLN A 1 285 ? -21.327 -5.817 -7.950 1.00 92.06 285 GLN A N 1
ATOM 2190 C CA . GLN A 1 285 ? -21.531 -5.656 -9.389 1.00 92.06 285 GLN A CA 1
ATOM 2191 C C . GLN A 1 285 ? -22.579 -4.590 -9.726 1.00 92.06 285 GLN A C 1
ATOM 2193 O O . GLN A 1 285 ? -22.498 -3.977 -10.783 1.00 92.06 285 GLN A O 1
ATOM 2198 N N . THR A 1 286 ? -23.528 -4.291 -8.836 1.00 91.31 286 THR A N 1
ATOM 2199 C CA . THR A 1 286 ? -24.467 -3.170 -9.042 1.00 91.31 286 THR A CA 1
ATOM 2200 C C . THR A 1 286 ? -23.851 -1.785 -8.806 1.00 91.31 286 THR A C 1
ATOM 2202 O O . THR A 1 286 ? -24.485 -0.774 -9.109 1.00 91.31 286 THR A O 1
ATOM 2205 N N . ASN A 1 287 ? -22.624 -1.704 -8.279 1.00 89.38 287 ASN A N 1
ATOM 2206 C CA . ASN A 1 287 ? -21.954 -0.433 -8.025 1.00 89.38 287 ASN A CA 1
ATOM 2207 C C . ASN A 1 287 ? -21.637 0.298 -9.344 1.00 89.38 287 ASN A C 1
ATOM 2209 O O . ASN A 1 287 ? -21.075 -0.284 -10.269 1.00 89.38 287 ASN A O 1
ATOM 2213 N N . TYR A 1 288 ? -21.939 1.596 -9.421 1.00 88.56 288 TYR A N 1
ATOM 2214 C CA . TYR A 1 288 ? -21.655 2.399 -10.616 1.00 88.56 288 TYR A CA 1
ATOM 2215 C C . TYR A 1 288 ? -20.167 2.390 -11.003 1.00 88.56 288 TYR A C 1
ATOM 2217 O O . TYR A 1 288 ? -19.837 2.245 -12.177 1.00 88.56 288 TYR A O 1
ATOM 2225 N N . MET A 1 289 ? -19.264 2.487 -10.024 1.00 87.31 289 MET A N 1
ATOM 2226 C CA . MET A 1 289 ? -17.820 2.454 -10.266 1.00 87.31 289 MET A CA 1
ATOM 2227 C C . MET A 1 289 ? -17.363 1.091 -10.781 1.00 87.31 289 MET A C 1
ATOM 2229 O O . MET A 1 289 ? -16.477 1.043 -11.631 1.00 87.31 289 MET A O 1
ATOM 2233 N N . PHE A 1 290 ? -17.993 -0.001 -10.321 1.00 91.38 290 PHE A N 1
ATOM 2234 C CA . PHE A 1 290 ? -17.774 -1.324 -10.908 1.00 91.38 290 PHE A CA 1
ATOM 2235 C C . PHE A 1 290 ? -18.174 -1.310 -12.382 1.00 91.38 290 PHE A C 1
ATOM 2237 O O . PHE A 1 290 ? -17.357 -1.640 -13.229 1.00 91.38 290 PHE A O 1
ATOM 2244 N N . GLN A 1 291 ? -19.400 -0.879 -12.696 1.00 91.62 291 GLN A N 1
ATOM 2245 C CA . GLN A 1 291 ? -19.910 -0.863 -14.070 1.00 91.62 291 GLN A CA 1
ATOM 2246 C C . GLN A 1 291 ? -19.043 -0.006 -15.000 1.00 91.62 291 GLN A C 1
ATOM 2248 O O . GLN A 1 291 ? -18.744 -0.432 -16.112 1.00 91.62 291 GLN A O 1
ATOM 2253 N N . LEU A 1 292 ? -18.581 1.158 -14.532 1.00 89.56 292 LEU A N 1
ATOM 2254 C CA . LEU A 1 292 ? -17.659 2.018 -15.274 1.00 89.56 292 LEU A CA 1
ATOM 2255 C C . LEU A 1 292 ? -16.325 1.309 -15.541 1.00 89.56 292 LEU A C 1
ATOM 2257 O O . LEU A 1 292 ? -15.933 1.165 -16.698 1.00 89.56 292 LEU A O 1
ATOM 2261 N N . ALA A 1 293 ? -15.653 0.831 -14.492 1.00 90.06 293 ALA A N 1
ATOM 2262 C CA . ALA A 1 293 ? -14.348 0.183 -14.614 1.00 90.06 293 ALA A CA 1
ATOM 2263 C C . ALA A 1 293 ? -14.415 -1.153 -15.372 1.00 90.06 293 ALA A C 1
ATOM 2265 O O . ALA A 1 293 ? -13.451 -1.536 -16.027 1.00 90.06 293 ALA A O 1
ATOM 2266 N N . HIS A 1 294 ? -15.554 -1.846 -15.346 1.00 92.25 294 HIS A N 1
ATOM 2267 C CA . HIS A 1 294 ? -15.762 -3.101 -16.070 1.00 92.25 294 HIS A CA 1
ATOM 2268 C C . HIS A 1 294 ? -15.781 -2.911 -17.597 1.00 92.25 294 HIS A C 1
ATOM 2270 O O . HIS A 1 294 ? -15.573 -3.862 -18.346 1.00 92.25 294 HIS A O 1
ATOM 2276 N N . THR A 1 295 ? -15.982 -1.677 -18.079 1.00 90.69 295 THR A N 1
ATOM 2277 C CA . THR A 1 295 ? -15.816 -1.351 -19.507 1.00 90.69 295 THR A CA 1
ATOM 2278 C C . THR A 1 295 ? -14.350 -1.266 -19.937 1.00 90.69 295 THR A C 1
ATOM 2280 O O . THR A 1 295 ? -14.059 -1.258 -21.136 1.00 90.69 295 THR A O 1
ATOM 2283 N N . PHE A 1 296 ? -13.416 -1.190 -18.984 1.00 90.12 296 PHE A N 1
ATOM 2284 C CA . PHE A 1 296 ? -11.998 -1.030 -19.276 1.00 90.12 296 PHE A CA 1
ATOM 2285 C C . PHE A 1 296 ? -11.430 -2.353 -19.785 1.00 90.12 296 PHE A C 1
ATOM 2287 O O . PHE A 1 296 ? -11.831 -3.441 -19.370 1.00 90.12 296 PHE A O 1
ATOM 2294 N N . ARG A 1 297 ? -10.456 -2.277 -20.695 1.00 87.44 297 ARG A N 1
ATOM 2295 C CA . ARG A 1 297 ? -9.733 -3.482 -21.113 1.00 87.44 297 ARG A CA 1
ATOM 2296 C C . ARG A 1 297 ? -8.869 -3.990 -19.950 1.00 87.44 297 ARG A C 1
ATOM 2298 O O . ARG A 1 297 ? -8.369 -3.169 -19.176 1.00 87.44 297 ARG A O 1
ATOM 2305 N N . PRO A 1 298 ? -8.624 -5.305 -19.843 1.00 82.81 298 PRO A N 1
ATOM 2306 C CA . PRO A 1 298 ? -7.698 -5.837 -18.846 1.00 82.81 298 PRO A CA 1
ATOM 2307 C C . PRO A 1 298 ? -6.339 -5.129 -18.919 1.00 82.81 298 PRO A C 1
ATOM 2309 O O . PRO A 1 298 ? -5.836 -4.873 -20.015 1.00 82.81 298 PRO A O 1
ATOM 2312 N N . GLY A 1 299 ? -5.772 -4.770 -17.766 1.00 83.94 299 GLY A N 1
ATOM 2313 C CA . GLY A 1 299 ? -4.505 -4.040 -17.682 1.00 83.94 299 GLY A CA 1
ATOM 2314 C C . GLY A 1 299 ? -4.578 -2.546 -17.988 1.00 83.94 299 GLY A C 1
ATOM 2315 O O . GLY A 1 299 ? -3.534 -1.889 -18.000 1.00 83.94 299 GLY A O 1
ATOM 2316 N N . SER A 1 300 ? -5.771 -2.005 -18.258 1.00 88.50 300 SER A N 1
ATOM 2317 C CA . SER A 1 300 ? -5.980 -0.573 -18.461 1.00 88.50 300 SER A CA 1
ATOM 2318 C C . SER A 1 300 ? -6.647 0.088 -17.261 1.00 88.50 300 SER A C 1
ATOM 2320 O O . SER A 1 300 ? -7.493 -0.499 -16.590 1.00 88.50 300 SER A O 1
ATOM 2322 N N . MET A 1 301 ? -6.242 1.324 -16.996 1.00 87.50 301 MET A N 1
ATOM 2323 C CA . MET A 1 301 ? -6.763 2.159 -15.927 1.00 87.50 301 MET A CA 1
ATOM 2324 C C . MET A 1 301 ? -6.899 3.579 -16.450 1.00 87.50 301 MET A C 1
ATOM 2326 O O . MET A 1 301 ? -6.034 4.072 -17.175 1.00 87.50 301 MET A O 1
ATOM 2330 N N . ASP A 1 302 ? -7.975 4.242 -16.049 1.00 85.62 302 ASP A N 1
ATOM 2331 C CA . ASP A 1 302 ? -8.046 5.688 -16.130 1.00 85.62 302 ASP A CA 1
ATOM 2332 C C . ASP A 1 302 ? -7.599 6.292 -14.797 1.00 85.62 302 ASP A C 1
ATOM 2334 O O . ASP A 1 302 ? -8.294 6.190 -13.786 1.00 85.62 302 ASP A O 1
ATOM 2338 N N . THR A 1 303 ? -6.405 6.880 -14.768 1.00 77.06 303 THR A N 1
ATOM 2339 C CA . THR A 1 303 ? -5.893 7.542 -13.563 1.00 77.06 303 THR A CA 1
ATOM 2340 C C . THR A 1 303 ? -6.515 8.920 -13.351 1.00 77.06 303 THR A C 1
ATOM 2342 O O . THR A 1 303 ? -6.475 9.422 -12.225 1.00 77.06 303 THR A O 1
ATOM 2345 N N . SER A 1 304 ? -7.126 9.524 -14.384 1.00 72.12 304 SER A N 1
ATOM 2346 C CA . SER A 1 304 ? -7.885 10.768 -14.220 1.00 72.12 304 SER A CA 1
ATOM 2347 C C . SER A 1 304 ? -9.124 10.537 -13.352 1.00 72.12 304 SER A C 1
ATOM 2349 O O . SER A 1 304 ? -9.609 11.474 -12.737 1.00 72.12 304 SER A O 1
ATOM 2351 N N . LEU A 1 305 ? -9.569 9.290 -13.152 1.00 74.06 305 LEU A N 1
ATOM 2352 C CA . LEU A 1 305 ? -10.681 8.936 -12.259 1.00 74.06 305 LEU A CA 1
ATOM 2353 C C . LEU A 1 305 ? -10.594 9.584 -10.860 1.00 74.06 305 LEU A C 1
ATOM 2355 O O . LEU A 1 305 ? -11.622 9.869 -10.251 1.00 74.06 305 LEU A O 1
ATOM 2359 N N . VAL A 1 306 ? -9.382 9.820 -10.344 1.00 72.31 306 VAL A N 1
ATOM 2360 C CA . VAL A 1 306 ? -9.156 10.478 -9.045 1.00 72.31 306 VAL A CA 1
ATOM 2361 C C . VAL A 1 306 ? -9.131 12.009 -9.154 1.00 72.31 306 VAL A C 1
ATOM 2363 O O . VAL A 1 306 ? -9.661 12.695 -8.284 1.00 72.31 306 VAL A O 1
ATOM 2366 N N . SER A 1 307 ? -8.528 12.547 -10.215 1.00 66.94 307 SER A N 1
ATOM 2367 C CA . SER A 1 307 ? -8.428 13.984 -10.506 1.00 66.94 307 SER A CA 1
ATOM 2368 C C . SER A 1 307 ? -9.090 14.251 -11.854 1.00 66.94 307 SER A C 1
ATOM 2370 O O . SER A 1 307 ? -8.410 14.414 -12.868 1.00 66.94 307 SER A O 1
ATOM 2372 N N . THR A 1 308 ? -10.423 14.196 -11.858 1.00 65.62 308 THR A N 1
ATOM 2373 C CA . THR A 1 308 ? -11.204 14.002 -13.084 1.00 65.62 308 THR A CA 1
ATOM 2374 C C . THR A 1 308 ? -11.095 15.160 -14.062 1.00 65.62 308 THR A C 1
ATOM 2376 O O . THR A 1 308 ? -11.402 16.307 -13.749 1.00 65.62 308 THR A O 1
ATOM 2379 N N . ASP A 1 309 ? -10.705 14.818 -15.285 1.00 72.81 309 ASP A N 1
ATOM 2380 C CA . ASP A 1 309 ? -10.856 15.643 -16.482 1.00 72.81 309 ASP A CA 1
ATOM 2381 C C . ASP A 1 309 ? -12.209 15.389 -17.179 1.00 72.81 309 ASP A C 1
ATOM 2383 O O . ASP A 1 309 ? -12.492 15.959 -18.228 1.00 72.81 309 ASP A O 1
ATOM 2387 N N . SER A 1 310 ? -13.073 14.558 -16.577 1.00 77.69 310 SER A N 1
ATOM 2388 C CA . SER A 1 310 ? -14.348 14.073 -17.127 1.00 77.69 310 SER A CA 1
ATOM 2389 C C . SER A 1 310 ? -14.224 13.282 -18.436 1.00 77.69 310 SER A C 1
ATOM 2391 O O . SER A 1 310 ? -15.228 13.060 -19.119 1.00 77.69 310 SER A O 1
ATOM 2393 N N . ILE A 1 311 ? -13.023 12.821 -18.784 1.00 79.69 311 ILE A N 1
ATOM 2394 C CA . ILE A 1 311 ? -12.772 11.980 -19.949 1.00 79.69 311 ILE A CA 1
ATOM 2395 C C . ILE A 1 311 ? -12.549 10.558 -19.448 1.00 79.69 311 ILE A C 1
ATOM 2397 O O . ILE A 1 311 ? -11.646 10.318 -18.666 1.00 79.69 311 ILE A O 1
ATOM 2401 N N . ASN A 1 312 ? -13.353 9.607 -19.925 1.00 83.56 312 ASN A N 1
ATOM 2402 C CA . ASN A 1 312 ? -13.111 8.188 -19.675 1.00 83.56 312 ASN A CA 1
ATOM 2403 C C . ASN A 1 312 ? -12.182 7.628 -20.764 1.00 83.56 312 ASN A C 1
ATOM 2405 O O . ASN A 1 312 ? -12.648 7.241 -21.840 1.00 83.56 312 ASN A O 1
ATOM 2409 N N . ASN A 1 313 ? -10.874 7.633 -20.514 1.00 85.19 313 ASN A N 1
ATOM 2410 C CA . ASN A 1 313 ? -9.839 7.202 -21.457 1.00 85.19 313 ASN A CA 1
ATOM 2411 C C . ASN A 1 313 ? -8.857 6.214 -20.809 1.00 85.19 313 ASN A C 1
ATOM 2413 O O . ASN A 1 313 ? -7.663 6.514 -20.690 1.00 85.19 313 ASN A O 1
ATOM 2417 N N . PRO A 1 314 ? -9.330 5.021 -20.403 1.00 87.31 314 PRO A N 1
ATOM 2418 C CA . PRO A 1 314 ? -8.478 4.030 -19.774 1.00 87.31 314 PRO A CA 1
ATOM 2419 C C . PRO A 1 314 ? -7.364 3.614 -20.735 1.00 87.31 314 PRO A C 1
ATOM 2421 O O . PRO A 1 314 ? -7.602 3.229 -21.884 1.00 87.31 314 PRO A O 1
ATOM 2424 N N . ARG A 1 315 ? -6.122 3.663 -20.253 1.00 84.94 315 ARG A N 1
ATOM 2425 C CA . ARG A 1 315 ? -4.944 3.217 -21.004 1.00 84.94 315 ARG A CA 1
ATOM 2426 C C . ARG A 1 315 ? -4.188 2.172 -20.216 1.00 84.94 315 ARG A C 1
ATOM 2428 O O . ARG A 1 315 ? -4.293 2.091 -18.998 1.00 84.94 315 ARG A O 1
ATOM 2435 N N . THR A 1 316 ? -3.440 1.342 -20.931 1.00 82.88 316 THR A N 1
ATOM 2436 C CA . THR A 1 316 ? -2.530 0.383 -20.305 1.00 82.88 316 THR A CA 1
ATOM 2437 C C . THR A 1 316 ? -1.556 1.113 -19.393 1.00 82.88 316 THR A C 1
ATOM 2439 O O . THR A 1 316 ? -1.056 2.174 -19.780 1.00 82.88 316 THR A O 1
ATOM 2442 N N . MET A 1 317 ? -1.247 0.542 -18.225 1.00 82.81 317 MET A N 1
ATOM 2443 C CA . MET A 1 317 ? -0.175 1.075 -17.382 1.00 82.81 317 MET A CA 1
ATOM 2444 C C . MET A 1 317 ? 1.129 1.040 -18.172 1.00 82.81 317 MET A C 1
ATOM 2446 O O . MET A 1 317 ? 1.699 -0.021 -18.423 1.00 82.81 317 MET A O 1
ATOM 2450 N N . ASN A 1 318 ? 1.538 2.215 -18.653 1.00 71.44 318 ASN A N 1
ATOM 2451 C CA . ASN A 1 318 ? 2.634 2.323 -19.596 1.00 71.44 318 ASN A CA 1
ATOM 2452 C C . ASN A 1 318 ? 3.937 1.937 -18.920 1.00 71.44 318 ASN A C 1
ATOM 2454 O O . ASN A 1 318 ? 4.215 2.315 -17.778 1.00 71.44 318 ASN A O 1
ATOM 2458 N N . ALA A 1 319 ? 4.770 1.254 -19.689 1.00 78.50 319 ALA A N 1
ATOM 2459 C CA . ALA A 1 319 ? 6.104 0.975 -19.241 1.00 78.50 319 ALA A CA 1
ATOM 2460 C C . ALA A 1 319 ? 6.939 2.261 -19.146 1.00 78.50 319 ALA A C 1
ATOM 2462 O O . ALA A 1 319 ? 6.877 3.153 -20.013 1.00 78.50 319 ALA A O 1
ATOM 2463 N N . VAL A 1 320 ? 7.745 2.336 -18.092 1.00 78.38 320 VAL A N 1
ATOM 2464 C CA . VAL A 1 320 ? 8.675 3.435 -17.823 1.00 78.38 320 VAL A CA 1
ATOM 2465 C C . VAL A 1 320 ? 10.036 3.061 -18.405 1.00 78.38 320 VAL A C 1
ATOM 2467 O O . VAL A 1 320 ? 11.004 2.804 -17.697 1.00 78.38 320 VAL A O 1
ATOM 2470 N N . TYR A 1 321 ? 10.088 2.995 -19.733 1.00 75.75 321 TYR A N 1
ATOM 2471 C CA . TYR A 1 321 ? 11.323 2.833 -20.497 1.00 75.75 321 TYR A CA 1
ATOM 2472 C C . TYR A 1 321 ? 11.577 4.061 -21.351 1.00 75.75 321 TYR A C 1
ATOM 2474 O O . TYR A 1 321 ? 10.662 4.847 -21.614 1.00 75.75 321 TYR A O 1
ATOM 2482 N N . ASP A 1 322 ? 12.814 4.176 -21.834 1.00 72.19 322 ASP A N 1
ATOM 2483 C CA . ASP A 1 322 ? 13.196 5.181 -22.826 1.00 72.19 322 ASP A CA 1
ATOM 2484 C C . ASP A 1 322 ? 12.932 6.625 -22.354 1.00 72.19 322 ASP A C 1
ATOM 2486 O O . ASP A 1 322 ? 12.671 7.546 -23.130 1.00 72.19 322 ASP A O 1
ATOM 2490 N N . PHE A 1 323 ? 12.991 6.824 -21.033 1.00 78.62 323 PHE A N 1
ATOM 2491 C CA . PHE A 1 323 ? 12.762 8.111 -20.387 1.00 78.62 323 PHE A CA 1
ATOM 2492 C C . PHE A 1 323 ? 13.642 9.233 -20.970 1.00 78.62 323 PHE A C 1
ATOM 2494 O O . PHE A 1 323 ? 13.094 10.296 -21.262 1.00 78.62 323 PHE A O 1
ATOM 2501 N N . PRO A 1 324 ? 14.947 9.022 -21.257 1.00 81.19 324 PRO A N 1
ATOM 2502 C CA . PRO A 1 324 ? 15.774 10.045 -21.897 1.00 81.19 324 PRO A CA 1
ATOM 2503 C C . PRO A 1 324 ? 15.279 10.460 -23.286 1.00 81.19 324 PRO A C 1
ATOM 2505 O O . PRO A 1 324 ? 15.297 11.645 -23.605 1.00 81.19 324 PRO A O 1
ATOM 2508 N N . THR A 1 325 ? 14.797 9.524 -24.107 1.00 83.31 325 THR A N 1
ATOM 2509 C CA . THR A 1 325 ? 14.252 9.838 -25.437 1.00 83.31 325 THR A CA 1
ATOM 2510 C C . THR A 1 325 ? 12.934 10.589 -25.321 1.00 83.31 325 THR A C 1
ATOM 2512 O O . THR A 1 325 ? 12.736 11.578 -26.026 1.00 83.31 325 THR A O 1
ATOM 2515 N N . ARG A 1 326 ? 12.056 10.188 -24.389 1.00 79.75 326 ARG A N 1
ATOM 2516 C CA . ARG A 1 326 ? 10.802 10.906 -24.106 1.00 79.75 326 ARG A CA 1
ATOM 2517 C C . ARG A 1 326 ? 11.069 12.330 -23.614 1.00 79.75 326 ARG A C 1
ATOM 2519 O O . ARG A 1 326 ? 10.464 13.263 -24.133 1.00 79.75 326 ARG A O 1
ATOM 2526 N N . LEU A 1 327 ? 12.021 12.519 -22.697 1.00 80.69 327 LEU A N 1
ATOM 2527 C CA . LEU A 1 327 ? 12.482 13.852 -22.292 1.00 80.69 327 LEU A CA 1
ATOM 2528 C C . LEU A 1 327 ? 13.131 14.613 -23.452 1.00 80.69 327 LEU A C 1
ATOM 2530 O O . LEU A 1 327 ? 12.951 15.820 -23.568 1.00 80.69 327 LEU A O 1
ATOM 2534 N N . GLY A 1 328 ? 13.855 13.928 -24.337 1.00 85.38 328 GLY A N 1
ATOM 2535 C CA . GLY A 1 328 ? 14.428 14.512 -25.546 1.00 85.38 328 GLY A CA 1
ATOM 2536 C C . GLY A 1 328 ? 13.362 15.044 -26.506 1.00 85.38 328 GLY A C 1
ATOM 2537 O O . GLY A 1 328 ? 13.511 16.149 -27.027 1.00 85.38 328 GLY A O 1
ATOM 2538 N N . LEU A 1 329 ? 12.269 14.301 -26.706 1.00 81.94 329 LEU A N 1
ATOM 2539 C CA . LEU A 1 329 ? 11.091 14.764 -27.444 1.00 81.94 329 LEU A CA 1
ATOM 2540 C C . LEU A 1 329 ? 10.427 15.938 -26.727 1.00 81.94 329 LEU A C 1
ATOM 2542 O O . LEU A 1 329 ? 10.209 16.964 -27.359 1.00 81.94 329 LEU A O 1
ATOM 2546 N N . GLY A 1 330 ? 10.200 15.830 -25.416 1.00 78.88 330 GLY A N 1
ATOM 2547 C CA . GLY A 1 330 ? 9.657 16.917 -24.601 1.00 78.88 330 GLY A CA 1
ATOM 2548 C C . GLY A 1 330 ? 10.480 18.199 -24.726 1.00 78.88 330 GLY A C 1
ATOM 2549 O O . GLY A 1 330 ? 9.923 19.252 -24.986 1.00 78.88 330 GLY A O 1
ATOM 2550 N N . LYS A 1 331 ? 11.814 18.114 -24.675 1.00 79.75 331 LYS A N 1
ATOM 2551 C CA . LYS A 1 331 ? 12.720 19.256 -24.870 1.00 79.75 331 LYS A CA 1
ATOM 2552 C C . LYS A 1 331 ? 12.634 19.854 -26.279 1.00 79.75 331 LYS A C 1
ATOM 2554 O O . LYS A 1 331 ? 12.787 21.059 -26.435 1.00 79.75 331 LYS A O 1
ATOM 2559 N N . ARG A 1 332 ? 12.414 19.031 -27.311 1.00 80.62 332 ARG A N 1
ATOM 2560 C CA . ARG A 1 332 ? 12.216 19.501 -28.698 1.00 80.62 332 ARG A CA 1
ATOM 2561 C C . ARG A 1 332 ? 10.845 20.151 -28.896 1.00 80.62 332 ARG A C 1
ATOM 2563 O O . ARG A 1 332 ? 10.740 21.093 -29.671 1.00 80.62 332 ARG A O 1
ATOM 2570 N N . LEU A 1 333 ? 9.824 19.636 -28.213 1.00 76.81 333 LEU A N 1
ATOM 2571 C CA . LEU A 1 333 ? 8.431 20.084 -28.283 1.00 76.81 333 LEU A CA 1
ATOM 2572 C C . LEU A 1 333 ? 8.071 21.102 -27.183 1.00 76.81 333 LEU A C 1
ATOM 2574 O O . LEU A 1 333 ? 6.940 21.566 -27.145 1.00 76.81 333 LEU A O 1
ATOM 2578 N N . TRP A 1 334 ? 9.039 21.500 -26.343 1.00 66.44 334 TRP A N 1
ATOM 2579 C CA . TRP A 1 334 ? 8.954 22.386 -25.160 1.00 66.44 334 TRP A CA 1
ATOM 2580 C C . TRP A 1 334 ? 8.349 23.780 -25.414 1.00 66.44 334 TRP A C 1
ATOM 2582 O O . TRP A 1 334 ? 8.267 24.626 -24.529 1.00 66.44 334 TRP A O 1
ATOM 2592 N N . HIS A 1 335 ? 7.937 24.057 -26.643 1.00 62.62 335 HIS A N 1
ATOM 2593 C CA . HIS A 1 335 ? 7.365 25.325 -27.058 1.00 62.62 335 HIS A CA 1
ATOM 2594 C C . HIS A 1 335 ? 5.842 25.288 -27.211 1.00 62.62 335 HIS A C 1
ATOM 2596 O O . HIS A 1 335 ? 5.289 26.211 -27.809 1.00 62.62 335 HIS A O 1
ATOM 2602 N N . GLU A 1 336 ? 5.154 24.276 -26.672 1.00 65.88 336 GLU A N 1
ATOM 2603 C CA . GLU A 1 336 ? 3.704 24.356 -26.478 1.00 65.88 336 GLU A CA 1
ATOM 2604 C C . GLU A 1 336 ? 3.402 25.467 -25.464 1.00 65.88 336 GLU A C 1
ATOM 2606 O O . GLU A 1 336 ? 3.552 25.320 -24.253 1.00 65.88 336 GLU A O 1
ATOM 2611 N N . LYS A 1 337 ? 3.060 26.645 -25.991 1.00 68.69 337 LYS A N 1
ATOM 2612 C CA . LYS A 1 337 ? 2.600 27.781 -25.198 1.00 68.69 337 LYS A CA 1
ATOM 2613 C C . LYS A 1 337 ? 1.117 27.597 -24.943 1.00 68.69 337 LYS A C 1
ATOM 2615 O O . LYS A 1 337 ? 0.361 27.526 -25.910 1.00 68.69 337 LYS A O 1
ATOM 2620 N N . LEU A 1 338 ? 0.729 27.605 -23.669 1.00 69.25 338 LEU A N 1
ATOM 2621 C CA . LEU A 1 338 ? -0.679 27.655 -23.294 1.00 69.25 338 LEU A CA 1
ATOM 2622 C C . LEU A 1 338 ? -1.351 28.842 -23.999 1.00 69.25 338 LEU A C 1
ATOM 2624 O O . LEU A 1 338 ? -0.820 29.959 -23.990 1.00 69.25 338 LEU A O 1
ATOM 2628 N N . ALA A 1 339 ? -2.501 28.606 -24.623 1.00 76.25 339 ALA A N 1
ATOM 2629 C CA . ALA A 1 339 ? -3.266 29.642 -25.309 1.00 76.25 339 ALA A CA 1
ATOM 2630 C C . ALA A 1 339 ? -4.780 29.457 -25.126 1.00 76.25 339 ALA A C 1
ATOM 2632 O O . ALA A 1 339 ? -5.283 28.358 -24.909 1.00 76.25 339 ALA A O 1
ATOM 2633 N N . GLY A 1 340 ? -5.538 30.553 -25.239 1.00 81.19 340 GLY A N 1
ATOM 2634 C CA . GLY A 1 340 ? -6.997 30.512 -25.093 1.00 81.19 340 GLY A CA 1
ATOM 2635 C C . GLY A 1 340 ? -7.421 29.985 -23.718 1.00 81.19 340 GLY A C 1
ATOM 2636 O O . GLY A 1 340 ? -6.869 30.408 -22.707 1.00 81.19 340 GLY A O 1
ATOM 2637 N N . GLY A 1 341 ? -8.378 29.053 -23.687 1.00 70.50 341 GLY A N 1
ATOM 2638 C CA . GLY A 1 341 ? -8.911 28.480 -22.442 1.00 70.50 341 GLY A CA 1
ATOM 2639 C C . GLY A 1 341 ? -7.907 27.651 -21.630 1.00 70.50 341 GLY A C 1
ATOM 2640 O O . GLY A 1 341 ? -8.143 27.388 -20.456 1.00 70.50 341 GLY A O 1
ATOM 2641 N N . GLU A 1 342 ? -6.762 27.270 -22.204 1.00 64.94 342 GLU A N 1
ATOM 2642 C CA . GLU A 1 342 ? -5.682 26.606 -21.456 1.00 64.94 342 GLU A CA 1
ATOM 2643 C C . GLU A 1 342 ? -5.076 27.529 -20.387 1.00 64.94 342 GLU A C 1
ATOM 2645 O O . GLU A 1 342 ? -4.609 27.058 -19.350 1.00 64.94 342 GLU A O 1
ATOM 2650 N N . LEU A 1 343 ? -5.133 28.849 -20.607 1.00 69.31 343 LEU A N 1
ATOM 2651 C CA . LEU A 1 343 ? -4.683 29.860 -19.645 1.00 69.31 343 LEU A CA 1
ATOM 2652 C C . LEU A 1 343 ? -5.577 29.927 -18.400 1.00 69.31 343 LEU A C 1
ATOM 2654 O O . LEU A 1 343 ? -5.132 30.401 -17.356 1.00 69.31 343 LEU A O 1
ATOM 2658 N N . ASP A 1 344 ? -6.804 29.410 -18.479 1.00 70.75 344 ASP A N 1
ATOM 2659 C CA . ASP A 1 344 ? -7.732 29.374 -17.350 1.00 70.75 344 ASP A CA 1
ATOM 2660 C C . ASP A 1 344 ? -7.444 28.193 -16.398 1.00 70.75 344 ASP A C 1
ATOM 2662 O O . ASP A 1 344 ? -8.041 28.093 -15.320 1.00 70.75 344 ASP A O 1
ATOM 2666 N N . ASN A 1 345 ? -6.510 27.296 -16.754 1.00 62.41 345 ASN A N 1
ATOM 2667 C CA . ASN A 1 345 ? -6.136 26.162 -15.916 1.00 62.41 345 ASN A CA 1
ATOM 2668 C C . ASN A 1 345 ? -5.236 26.594 -14.744 1.00 62.41 345 ASN A C 1
ATOM 2670 O O . ASN A 1 345 ? -4.009 26.654 -14.842 1.00 62.41 345 ASN A O 1
ATOM 2674 N N . ARG A 1 346 ? -5.865 26.830 -13.588 1.00 57.91 346 ARG A N 1
ATOM 2675 C CA . ARG A 1 346 ? -5.186 27.180 -12.328 1.00 57.91 346 ARG A CA 1
ATOM 2676 C C . ARG A 1 346 ? -4.117 26.166 -11.894 1.00 57.91 346 ARG A C 1
ATOM 2678 O O . ARG A 1 346 ? -3.113 26.556 -11.311 1.00 57.91 346 ARG A O 1
ATOM 2685 N N . GLN A 1 347 ? -4.277 24.878 -12.212 1.00 58.78 347 GLN A N 1
ATOM 2686 C CA . GLN A 1 347 ? -3.343 23.831 -11.773 1.00 58.78 347 GLN A CA 1
ATOM 2687 C C . GLN A 1 347 ? -1.979 23.890 -12.477 1.00 58.78 347 GLN A C 1
ATOM 2689 O O . GLN A 1 347 ? -0.998 23.423 -11.911 1.00 58.78 347 GLN A O 1
ATOM 2694 N N . LEU A 1 348 ? -1.890 24.456 -13.686 1.00 53.09 348 LEU A N 1
ATOM 2695 C CA . LEU A 1 348 ? -0.608 24.627 -14.387 1.00 53.09 348 LEU A CA 1
ATOM 2696 C C . LEU A 1 348 ? 0.088 25.943 -14.014 1.00 53.09 348 LEU A C 1
ATOM 2698 O O . LEU A 1 348 ? 1.315 26.000 -13.982 1.00 53.09 348 LEU A O 1
ATOM 2702 N N . ASN A 1 349 ? -0.689 26.981 -13.700 1.00 50.72 349 ASN A N 1
ATOM 2703 C CA . ASN A 1 349 ? -0.182 28.341 -13.509 1.00 50.72 349 ASN A CA 1
ATOM 2704 C C . ASN A 1 349 ? 0.202 28.669 -12.053 1.00 50.72 349 ASN A C 1
ATOM 2706 O O . ASN A 1 349 ? 1.052 29.530 -11.836 1.00 50.72 349 ASN A O 1
ATOM 2710 N N . ASP A 1 350 ? -0.365 27.977 -11.057 1.00 52.28 350 ASP A N 1
ATOM 2711 C CA . ASP A 1 350 ? -0.210 28.366 -9.644 1.00 52.28 350 ASP A CA 1
ATOM 2712 C C . ASP A 1 350 ? 0.981 27.699 -8.918 1.00 52.28 350 ASP A C 1
ATOM 2714 O O . ASP A 1 350 ? 1.363 28.145 -7.836 1.00 52.28 350 ASP A O 1
ATOM 2718 N N . PHE A 1 351 ? 1.608 26.658 -9.486 1.00 51.62 351 PHE A N 1
ATOM 2719 C CA . PHE A 1 351 ? 2.701 25.922 -8.816 1.00 51.62 351 PHE A CA 1
ATOM 2720 C C . PHE A 1 351 ? 4.117 26.368 -9.216 1.00 51.62 351 PHE A C 1
ATOM 2722 O O . PHE A 1 351 ? 5.071 26.074 -8.495 1.00 51.62 351 PHE A O 1
ATOM 2729 N N . TYR A 1 352 ? 4.262 27.129 -10.307 1.00 49.38 352 TYR A N 1
ATOM 2730 C CA . TYR A 1 352 ? 5.535 27.713 -10.736 1.00 49.38 352 TYR A CA 1
ATOM 2731 C C . TYR A 1 352 ? 5.337 29.188 -11.111 1.00 49.38 352 TYR A C 1
ATOM 2733 O O . TYR A 1 352 ? 5.088 29.489 -12.276 1.00 49.38 352 TYR A O 1
ATOM 2741 N N . PRO A 1 353 ? 5.479 30.142 -10.169 1.00 48.16 353 PRO A N 1
ATOM 2742 C CA . PRO A 1 353 ? 5.298 31.569 -10.463 1.00 48.16 353 PRO A CA 1
ATOM 2743 C C . PRO A 1 353 ? 6.298 32.120 -11.494 1.00 48.16 353 PRO A C 1
ATOM 2745 O O . PRO A 1 353 ? 6.085 33.190 -12.057 1.00 48.16 353 PRO A O 1
ATOM 2748 N N . THR A 1 354 ? 7.384 31.394 -11.762 1.00 54.12 354 THR A N 1
ATOM 2749 C CA . THR A 1 354 ? 8.370 31.708 -12.804 1.00 54.12 354 THR A CA 1
ATOM 2750 C C . THR A 1 354 ? 8.223 30.851 -14.064 1.00 54.12 354 THR A C 1
ATOM 2752 O O . THR A 1 354 ? 9.039 30.985 -14.971 1.00 54.12 354 THR A O 1
ATOM 2755 N N . GLY A 1 355 ? 7.216 29.972 -14.125 1.00 47.00 355 GLY A N 1
ATOM 2756 C CA . GLY A 1 355 ? 7.192 28.850 -15.061 1.00 47.00 355 GLY A CA 1
ATOM 2757 C C . GLY A 1 355 ? 8.341 27.860 -14.802 1.00 47.00 355 GLY A C 1
ATOM 2758 O O . GLY A 1 355 ? 9.137 28.063 -13.875 1.00 47.00 355 GLY A O 1
ATOM 2759 N N . PRO A 1 356 ? 8.406 26.764 -15.569 1.00 43.09 356 PRO A N 1
ATOM 2760 C CA . PRO A 1 356 ? 9.568 25.884 -15.590 1.00 43.09 356 PRO A CA 1
ATOM 2761 C C . PRO A 1 356 ? 10.768 26.442 -16.373 1.00 43.09 356 PRO A C 1
ATOM 2763 O O . PRO A 1 356 ? 10.569 27.285 -17.281 1.00 43.09 356 PRO A O 1
#